Protein AF-A0A484ZBL0-F1 (afdb_monomer)

Organism: NCBI:txid82979

Mean predicted aligned error: 19.28 Å

Sequence (234 aa):
MNKENISSKTESSDKKLWTNWRGLRGWNYYFLIKFALLWGGYLNFHPLENLVFIAFLLFPLPEGLLRKTWDWIAFPVGIILFYYDTWLPGIDSIISMNSQATALSFSYMLELAQRFINWQWIGAGFALLVGYLFISQWVRITPFIVGAMIWLNLIILSGPAISLLPTASTGNSTSTTATSGTPATTTNSAALSTQEPPTDHNLSAYYDGFIQQQKELYTQFPAALPPMPNRSIY

Foldseek 3Di:
DDDPPPPPVVVVVVVQQVVLQDFLVCVLLVLVVVVVCVVVVFWQDDLVLVLVLRCLSRPRDHPDPVVVVSVVVSVVVSVVNVVVRGPDPDVVVVVVCCVVVPVPDVVVVVVVVVVVDDVVVVVVSVVSVVVCVVVVVPDPSRVVSSVVSVVVVCPPVVDDPDDPDPDPPVDDDDDDDDDDDDDDDDDDDDDDDPPDPPDPVVVVVVVVNVVVVVVVDDDDDDPDDDDDPDPDDD

pLDDT: mean 72.29, std 18.07, range [28.73, 95.12]

Solvent-accessible surface area (backbone atoms only — not comparable to full-atom values): 14905 Å² total; per-residue (Å²): 138,91,80,80,87,64,63,68,66,52,56,58,51,53,58,52,57,69,65,34,59,52,67,56,70,74,52,48,56,57,52,50,53,50,52,54,36,42,74,69,66,59,34,66,72,57,46,62,65,52,44,52,51,48,52,64,61,47,51,64,54,64,92,52,74,64,39,53,54,50,59,56,52,48,50,59,52,52,49,52,53,50,51,68,22,32,84,65,81,59,68,64,60,64,57,64,53,48,85,71,45,92,70,73,43,72,67,53,53,49,52,49,50,56,69,69,57,49,66,67,59,54,49,50,50,51,52,51,49,53,51,48,57,58,48,53,77,80,42,80,59,52,65,56,55,53,51,51,35,54,50,51,38,46,49,66,74,74,44,75,95,70,68,91,55,87,67,91,66,88,74,82,87,88,81,83,90,80,93,85,81,89,91,80,93,74,93,72,84,85,72,85,72,92,78,65,74,96,40,73,70,54,52,50,54,52,49,55,53,51,54,57,58,52,71,74,66,76,84,86,74,75,96,63,80,81,80,77,81,81,79,78,88,127

Secondary structure (DSSP, 8-state):
---SSSHHHHHHHHHHHHHT----TTHHHHHHHHHHHHHTT-B---HHHHHHHHHHHHS-PPTTHHHHHHHHHHHHHHHHHHHHHB-PPPHHHHHHGGGGGGG--HHHHHHHHHHH--HHHHHHHHHHHHHHHHHHTTS-SHHHHHHHHHHHHHHHHHSS---SS----------------------------TTS---HHHHHHHHHHHHHHHHT--PPPPSSPPPPP-----

Radius of gyration: 31.49 Å; Cα contacts (8 Å, |Δi|>4): 74; chains: 1; bounding box: 83×86×82 Å

InterPro domains:
  IPR017744 Cellulose biosynthesis protein BcsG [PF11658] (27-225)

Nearest PDB structures (foldseek):
  9fmv-assembly1_C  TM=9.035E-01  e=1.006E-13  Escherichia coli

Structure (mmCIF, N/CA/C/O backbone):
data_AF-A0A484ZBL0-F1
#
_entry.id   AF-A0A484ZBL0-F1
#
loop_
_atom_site.group_PDB
_atom_site.id
_atom_site.type_symbol
_atom_site.label_atom_id
_atom_site.label_alt_id
_atom_site.label_comp_id
_atom_site.label_asym_id
_atom_site.label_entity_id
_atom_site.label_seq_id
_atom_site.pdbx_PDB_ins_code
_atom_site.Cartn_x
_atom_site.Cartn_y
_atom_site.Cartn_z
_atom_site.occupancy
_atom_site.B_iso_or_equiv
_atom_site.auth_seq_id
_atom_site.auth_comp_id
_atom_site.auth_asym_id
_atom_site.auth_atom_id
_atom_site.pdbx_PDB_model_num
ATOM 1 N N . MET A 1 1 ? 35.092 -3.397 -50.208 1.00 42.72 1 MET A N 1
ATOM 2 C CA . MET A 1 1 ? 33.791 -4.052 -49.950 1.00 42.72 1 MET A CA 1
ATOM 3 C C . MET A 1 1 ? 33.601 -4.060 -48.441 1.00 42.72 1 MET A C 1
ATOM 5 O O . MET A 1 1 ? 34.132 -4.939 -47.785 1.00 42.72 1 MET A O 1
ATOM 9 N N . ASN A 1 2 ? 32.951 -3.038 -47.873 1.00 50.41 2 ASN A N 1
ATOM 10 C CA . ASN A 1 2 ? 32.958 -2.809 -46.422 1.00 50.41 2 ASN A CA 1
ATOM 11 C C . ASN A 1 2 ? 31.544 -3.007 -45.864 1.00 50.41 2 ASN A C 1
ATOM 13 O O . ASN A 1 2 ? 30.712 -2.111 -45.986 1.00 50.41 2 ASN A O 1
ATOM 17 N N . LYS A 1 3 ? 31.267 -4.179 -45.279 1.00 51.59 3 LYS A N 1
ATOM 18 C CA . LYS A 1 3 ? 29.958 -4.505 -44.675 1.00 51.59 3 LYS A CA 1
ATOM 19 C C . LYS A 1 3 ? 30.025 -5.117 -43.265 1.00 51.59 3 LYS A C 1
ATOM 21 O O . LYS A 1 3 ? 28.990 -5.474 -42.721 1.00 51.59 3 LYS A O 1
ATOM 26 N N . GLU A 1 4 ? 31.201 -5.199 -42.640 1.00 55.72 4 GLU A N 1
ATOM 27 C CA . GLU A 1 4 ? 31.384 -6.038 -41.437 1.00 55.72 4 GLU A CA 1
ATOM 28 C C . GLU A 1 4 ? 31.356 -5.298 -40.086 1.00 55.72 4 GLU A C 1
ATOM 30 O O . GLU A 1 4 ? 31.280 -5.937 -39.045 1.00 55.72 4 GLU A O 1
ATOM 35 N N . ASN A 1 5 ? 31.349 -3.958 -40.062 1.00 54.25 5 ASN A N 1
ATOM 36 C CA . ASN A 1 5 ? 31.448 -3.182 -38.808 1.00 54.25 5 ASN A CA 1
ATOM 37 C C . ASN A 1 5 ? 30.127 -2.533 -38.334 1.00 54.25 5 ASN A C 1
ATOM 39 O O . ASN A 1 5 ? 30.136 -1.631 -37.503 1.00 54.25 5 ASN A O 1
ATOM 43 N N . ILE A 1 6 ? 28.982 -2.964 -38.881 1.00 55.66 6 ILE A N 1
ATOM 44 C CA . ILE A 1 6 ? 27.655 -2.401 -38.548 1.00 55.66 6 ILE A CA 1
ATOM 45 C C . ILE A 1 6 ? 26.817 -3.365 -37.684 1.00 55.66 6 ILE A C 1
ATOM 47 O O . ILE A 1 6 ? 25.985 -2.919 -36.901 1.00 55.66 6 ILE A O 1
ATOM 51 N N . SER A 1 7 ? 27.055 -4.681 -37.765 1.00 53.16 7 SER A N 1
ATOM 52 C CA . SER A 1 7 ? 26.193 -5.692 -37.121 1.00 53.16 7 SER A CA 1
ATOM 53 C C . SER A 1 7 ? 26.417 -5.836 -35.606 1.00 53.16 7 SER A C 1
ATOM 55 O O . SER A 1 7 ? 25.468 -6.015 -34.846 1.00 53.16 7 SER A O 1
ATOM 57 N N . SER A 1 8 ? 27.662 -5.718 -35.133 1.00 52.16 8 SER A N 1
ATOM 58 C CA . SER A 1 8 ? 28.034 -5.978 -33.729 1.00 52.16 8 SER A CA 1
ATOM 59 C C . SER A 1 8 ? 27.580 -4.891 -32.741 1.00 52.16 8 SER A C 1
ATOM 61 O O . SER A 1 8 ? 27.365 -5.162 -31.554 1.00 52.16 8 SER A O 1
ATOM 63 N N . LYS A 1 9 ? 27.410 -3.650 -33.216 1.00 49.94 9 LYS A N 1
ATOM 64 C CA . LYS A 1 9 ? 27.024 -2.506 -32.375 1.00 49.94 9 LYS A CA 1
ATOM 65 C C . LYS A 1 9 ? 25.523 -2.473 -32.063 1.00 49.94 9 LYS A C 1
ATOM 67 O O . LYS A 1 9 ? 25.143 -2.034 -30.981 1.00 49.94 9 LYS A O 1
ATOM 72 N N . THR A 1 10 ? 24.682 -2.965 -32.971 1.00 51.44 10 THR A N 1
ATOM 73 C CA . THR A 1 10 ? 23.223 -3.012 -32.780 1.00 51.44 10 THR A CA 1
ATOM 74 C C . THR A 1 10 ? 22.839 -4.127 -31.806 1.00 51.44 10 THR A C 1
ATOM 76 O O . THR A 1 10 ? 22.202 -3.864 -30.788 1.00 51.44 10 THR A O 1
ATOM 79 N N . GLU A 1 11 ? 23.350 -5.347 -32.021 1.00 51.53 11 GLU A N 1
ATOM 80 C CA . GLU A 1 11 ? 23.049 -6.507 -31.167 1.00 51.53 11 GLU A CA 1
ATOM 81 C C . GLU A 1 11 ? 23.412 -6.315 -29.686 1.00 51.53 11 GLU A C 1
ATOM 83 O O . GLU A 1 11 ? 22.715 -6.813 -28.798 1.00 51.53 11 GLU A O 1
ATOM 88 N N . SER A 1 12 ? 24.519 -5.624 -29.405 1.00 52.75 12 SER A N 1
ATOM 89 C CA . SER A 1 12 ? 24.964 -5.350 -28.033 1.00 52.75 12 SER A CA 1
ATOM 90 C C . SER A 1 12 ? 24.103 -4.291 -27.337 1.00 52.75 12 SER A C 1
ATOM 92 O O . SER A 1 12 ? 23.905 -4.372 -26.122 1.00 52.75 12 SER A O 1
ATOM 94 N N . SER A 1 13 ? 23.539 -3.343 -28.091 1.00 53.62 13 SER A N 1
ATOM 95 C CA . SER A 1 13 ? 22.600 -2.349 -27.567 1.00 53.62 13 SER A CA 1
ATOM 96 C C . SER A 1 13 ? 21.236 -2.974 -27.262 1.00 53.62 13 SER A C 1
ATOM 98 O O . SER A 1 13 ? 20.721 -2.787 -26.159 1.00 53.62 13 SER A O 1
ATOM 100 N N . ASP A 1 14 ? 20.690 -3.788 -28.172 1.00 54.19 14 ASP A N 1
ATOM 101 C CA . ASP A 1 14 ? 19.396 -4.45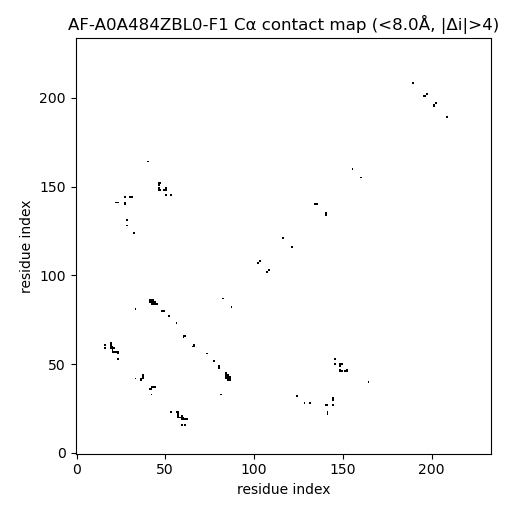4 -27.963 1.00 54.19 14 ASP A CA 1
ATOM 102 C C . ASP A 1 14 ? 19.434 -5.408 -26.766 1.00 54.19 14 ASP A C 1
ATOM 104 O O . ASP A 1 14 ? 18.603 -5.305 -25.860 1.00 54.19 14 ASP A O 1
ATOM 108 N N . LYS A 1 15 ? 20.452 -6.280 -26.677 1.00 56.25 15 LYS A N 1
ATOM 109 C CA . LYS A 1 15 ? 20.621 -7.200 -25.532 1.00 56.25 15 LYS A CA 1
ATOM 110 C C . LYS A 1 15 ? 20.688 -6.462 -24.183 1.00 56.25 15 LYS A C 1
ATOM 112 O O . LYS A 1 15 ? 20.229 -6.994 -23.169 1.00 56.25 15 LYS A O 1
ATOM 117 N N . LYS A 1 16 ? 21.168 -5.212 -24.161 1.00 57.19 16 LYS A N 1
ATOM 118 C CA . LYS A 1 16 ? 21.192 -4.365 -22.958 1.00 57.19 16 LYS A CA 1
ATOM 119 C C . LYS A 1 16 ? 19.800 -3.866 -22.545 1.00 57.19 16 LYS A C 1
ATOM 121 O O . LYS A 1 16 ? 19.535 -3.768 -21.350 1.00 57.19 16 LYS A O 1
ATOM 126 N N . LEU A 1 17 ? 18.905 -3.588 -23.497 1.00 57.09 17 LEU A N 1
ATOM 127 C CA . LEU A 1 17 ? 17.532 -3.143 -23.218 1.00 57.09 17 LEU A CA 1
ATOM 128 C C . LEU A 1 17 ? 16.686 -4.270 -22.610 1.00 57.09 17 LEU A C 1
ATOM 130 O O . LEU A 1 17 ? 16.049 -4.066 -21.577 1.00 57.09 17 LEU A O 1
ATOM 134 N N . TRP A 1 18 ? 16.752 -5.479 -23.177 1.00 58.69 18 TRP A N 1
ATOM 135 C CA . TRP A 1 18 ? 16.043 -6.651 -22.642 1.00 58.69 18 TRP A CA 1
ATOM 136 C C . TRP A 1 18 ? 16.539 -7.058 -21.242 1.00 58.69 18 TRP A C 1
ATOM 138 O O . TRP A 1 18 ? 15.751 -7.510 -20.415 1.00 58.69 18 TRP A O 1
ATOM 148 N N . THR A 1 19 ? 17.819 -6.821 -20.931 1.00 60.31 19 THR A N 1
ATOM 149 C CA . THR A 1 19 ? 18.405 -7.106 -19.605 1.00 60.31 19 THR A CA 1
ATOM 150 C C . THR A 1 19 ? 17.897 -6.162 -18.499 1.00 60.31 19 THR A C 1
ATOM 152 O O . THR A 1 19 ? 17.858 -6.554 -17.332 1.00 60.31 19 THR A O 1
ATOM 155 N N . ASN A 1 20 ? 17.451 -4.943 -18.834 1.00 64.94 20 ASN A N 1
ATOM 156 C CA . ASN A 1 20 ? 16.968 -3.964 -17.844 1.00 64.94 20 ASN A CA 1
ATOM 157 C C . ASN A 1 20 ? 15.565 -4.277 -17.283 1.00 64.94 20 ASN A C 1
ATOM 159 O O . ASN A 1 20 ? 15.133 -3.621 -16.333 1.00 64.94 20 ASN A O 1
ATOM 163 N N . TRP A 1 21 ? 14.865 -5.292 -17.805 1.00 62.75 21 TRP A N 1
ATOM 164 C CA . TRP A 1 21 ? 13.597 -5.795 -17.256 1.00 62.75 21 TRP A CA 1
ATOM 165 C C . TRP A 1 21 ? 13.819 -6.601 -15.964 1.00 62.75 21 TRP A C 1
ATOM 167 O O . TRP A 1 21 ? 13.565 -7.808 -15.873 1.00 62.75 21 TRP A O 1
ATOM 177 N N . ARG A 1 22 ? 14.303 -5.922 -14.920 1.00 65.25 22 ARG A N 1
ATOM 178 C CA . ARG A 1 22 ? 14.330 -6.465 -13.560 1.00 65.25 22 ARG A CA 1
ATOM 179 C C . ARG A 1 22 ? 12.902 -6.494 -13.010 1.00 65.25 22 ARG A C 1
ATOM 181 O O . ARG A 1 22 ? 12.200 -5.492 -13.040 1.00 65.25 22 ARG A O 1
ATOM 188 N N . GLY A 1 23 ? 12.490 -7.643 -12.470 1.00 66.56 23 GLY A N 1
ATOM 189 C CA . GLY A 1 23 ? 11.227 -7.752 -11.730 1.00 66.56 23 GLY A CA 1
ATOM 190 C C . GLY A 1 23 ? 11.229 -6.894 -10.459 1.00 66.56 23 GLY A C 1
ATOM 191 O O . GLY A 1 23 ? 12.247 -6.312 -10.094 1.00 66.56 23 GLY A O 1
ATOM 192 N N . LEU A 1 24 ? 10.112 -6.885 -9.730 1.00 73.38 24 LEU A N 1
ATOM 193 C CA . LEU A 1 24 ? 9.842 -5.980 -8.597 1.00 73.38 24 LEU A CA 1
ATOM 194 C C . LEU A 1 24 ? 10.851 -6.017 -7.419 1.00 73.38 24 LEU A C 1
ATOM 196 O O . LEU A 1 24 ? 10.785 -5.165 -6.537 1.00 73.38 24 LEU A O 1
ATOM 200 N N . ARG A 1 25 ? 11.810 -6.955 -7.378 1.00 79.75 25 ARG A N 1
ATOM 201 C CA . ARG A 1 25 ? 12.815 -7.095 -6.297 1.00 79.75 25 ARG A CA 1
ATOM 202 C C . ARG A 1 25 ? 12.127 -7.105 -4.917 1.00 79.75 25 ARG A C 1
ATOM 204 O O . ARG A 1 25 ? 11.256 -7.941 -4.692 1.00 79.75 25 ARG A O 1
ATOM 211 N N . GLY A 1 26 ? 12.494 -6.194 -4.012 1.00 80.75 26 GLY A N 1
ATOM 212 C CA . GLY A 1 26 ? 11.903 -6.077 -2.673 1.00 80.75 26 GLY A CA 1
ATOM 213 C C . GLY A 1 26 ? 10.431 -5.650 -2.667 1.00 80.75 26 GLY A C 1
ATOM 214 O O . GLY A 1 26 ? 9.711 -5.984 -1.731 1.00 80.75 26 GLY A O 1
ATOM 215 N N . TRP A 1 27 ? 9.940 -5.007 -3.733 1.00 86.94 27 TRP A N 1
ATOM 216 C CA . TRP A 1 27 ? 8.534 -4.604 -3.840 1.00 86.94 27 TRP A CA 1
ATOM 217 C C . TRP A 1 27 ? 7.572 -5.791 -3.906 1.00 86.94 27 TRP A C 1
ATOM 219 O O . TRP A 1 27 ? 6.411 -5.643 -3.538 1.00 86.94 27 TRP A O 1
ATOM 229 N N . ASN A 1 28 ? 8.043 -6.988 -4.283 1.00 90.88 28 ASN A N 1
ATOM 230 C CA . ASN A 1 28 ? 7.214 -8.193 -4.205 1.00 90.88 28 ASN A CA 1
ATOM 231 C C . ASN A 1 28 ? 6.695 -8.427 -2.773 1.00 90.88 28 ASN A C 1
ATOM 233 O O . ASN A 1 28 ? 5.528 -8.755 -2.585 1.00 90.88 28 ASN A O 1
ATOM 237 N N . TYR A 1 29 ? 7.550 -8.218 -1.767 1.00 90.75 29 TYR A N 1
ATOM 238 C CA . TYR A 1 29 ? 7.205 -8.409 -0.359 1.00 90.75 29 TYR A CA 1
ATOM 239 C C . TYR A 1 29 ? 6.196 -7.357 0.139 1.00 90.75 29 TYR A C 1
ATOM 241 O O . TYR A 1 29 ? 5.250 -7.698 0.842 1.00 90.75 29 TYR A O 1
ATOM 249 N N . TYR A 1 30 ? 6.327 -6.103 -0.310 1.00 90.88 30 TYR A N 1
ATOM 250 C CA . TYR A 1 30 ? 5.356 -5.029 -0.048 1.00 90.88 30 TYR A CA 1
ATOM 251 C C . TYR A 1 30 ? 3.944 -5.386 -0.544 1.00 90.88 30 TYR A C 1
ATOM 253 O O . TYR A 1 30 ? 2.978 -5.254 0.207 1.00 90.88 30 TYR A O 1
ATOM 261 N N . PHE A 1 31 ? 3.810 -5.902 -1.773 1.00 91.19 31 PHE A N 1
ATOM 262 C CA . PHE A 1 31 ? 2.499 -6.323 -2.283 1.00 91.19 31 PHE A CA 1
ATOM 263 C C . PHE A 1 31 ? 1.977 -7.594 -1.607 1.00 91.19 31 PHE A C 1
ATOM 265 O O . PHE A 1 31 ? 0.775 -7.697 -1.398 1.00 91.19 31 PHE A O 1
ATOM 272 N N . LEU A 1 32 ? 2.846 -8.527 -1.200 1.00 92.31 32 LEU A N 1
ATOM 273 C CA . LEU A 1 32 ? 2.429 -9.672 -0.383 1.00 92.31 32 LEU A CA 1
ATOM 274 C C . LEU A 1 32 ? 1.855 -9.236 0.975 1.00 92.31 32 LEU A C 1
ATOM 276 O O . LEU A 1 32 ? 0.823 -9.765 1.381 1.00 92.31 32 LEU A O 1
ATOM 280 N N . ILE A 1 33 ? 2.472 -8.254 1.647 1.00 91.81 33 ILE A N 1
ATOM 281 C CA . ILE A 1 33 ? 1.906 -7.648 2.863 1.00 91.81 33 ILE A CA 1
ATOM 282 C C . ILE A 1 33 ? 0.538 -7.036 2.547 1.00 91.81 33 ILE A C 1
ATOM 284 O O . ILE A 1 33 ? -0.426 -7.348 3.242 1.00 91.81 33 ILE A O 1
ATOM 288 N N . LYS A 1 34 ? 0.417 -6.222 1.485 1.00 89.75 34 LYS A N 1
ATOM 289 C CA . LYS A 1 34 ? -0.885 -5.657 1.090 1.00 89.75 34 LYS A CA 1
ATOM 290 C C . LYS A 1 34 ? -1.939 -6.736 0.848 1.00 89.75 34 LYS A C 1
ATOM 292 O O . LYS A 1 34 ? -3.044 -6.605 1.353 1.00 89.75 34 LYS A O 1
ATOM 297 N N . PHE A 1 35 ? -1.617 -7.820 0.147 1.00 90.81 35 PHE A N 1
ATOM 298 C CA . PHE A 1 35 ? -2.574 -8.907 -0.069 1.00 90.81 35 PHE A CA 1
ATOM 299 C C . PHE A 1 35 ? -2.958 -9.634 1.224 1.00 90.81 35 PHE A C 1
ATOM 301 O O . PHE A 1 35 ? -4.130 -9.954 1.398 1.00 90.81 35 PHE A O 1
ATOM 308 N N . ALA A 1 36 ? -2.021 -9.848 2.151 1.00 88.62 36 ALA A N 1
ATOM 309 C CA . ALA A 1 36 ? -2.328 -10.438 3.454 1.00 88.62 36 ALA A CA 1
ATOM 310 C C . ALA A 1 36 ? -3.244 -9.533 4.301 1.00 88.62 36 ALA A C 1
ATOM 312 O O . ALA A 1 36 ? -4.190 -10.018 4.919 1.00 88.62 36 ALA A O 1
ATOM 313 N N . LEU A 1 37 ? -3.010 -8.216 4.293 1.00 87.31 37 LEU A N 1
ATOM 314 C CA . LEU A 1 37 ? -3.858 -7.243 4.993 1.00 87.31 37 LEU A CA 1
ATOM 315 C C . LEU A 1 37 ? -5.229 -7.069 4.320 1.00 87.31 37 LEU A C 1
ATOM 317 O O . LEU A 1 37 ? -6.229 -6.961 5.025 1.00 87.31 37 LEU A O 1
ATOM 321 N N . LEU A 1 38 ? -5.293 -7.090 2.985 1.00 86.12 38 LEU A N 1
ATOM 322 C CA . LEU A 1 38 ? -6.543 -7.101 2.216 1.00 86.12 38 LEU A CA 1
ATOM 323 C C . LEU A 1 38 ? -7.378 -8.342 2.546 1.00 86.12 38 LEU A C 1
ATOM 325 O O . LEU A 1 38 ? -8.561 -8.220 2.843 1.00 86.12 38 LEU A O 1
ATOM 329 N N . TRP A 1 39 ? -6.755 -9.524 2.563 1.00 85.56 39 TRP A N 1
ATOM 330 C CA . TRP A 1 39 ? -7.415 -10.770 2.957 1.00 85.56 39 TRP A CA 1
ATOM 331 C C . TRP A 1 39 ? -7.911 -10.729 4.411 1.00 85.56 39 TRP A C 1
ATOM 333 O O . TRP A 1 39 ? -8.962 -11.277 4.727 1.00 85.56 39 TRP A O 1
ATOM 343 N N . GLY A 1 40 ? -7.179 -10.045 5.295 1.00 82.06 40 GLY A N 1
ATOM 344 C CA . GLY A 1 40 ? -7.605 -9.774 6.670 1.00 82.06 40 GLY A CA 1
ATOM 345 C C . GLY A 1 40 ? -8.660 -8.668 6.824 1.00 82.06 40 GLY A C 1
ATOM 346 O O . GLY A 1 40 ? -9.082 -8.417 7.948 1.00 82.06 40 GLY A O 1
ATOM 347 N N . GLY A 1 41 ? -9.077 -7.992 5.746 1.00 79.69 41 GLY A N 1
ATOM 348 C CA . GLY A 1 41 ? -10.058 -6.900 5.789 1.00 79.69 41 GLY A CA 1
ATOM 349 C C . GLY A 1 41 ? -9.528 -5.552 6.305 1.00 79.69 41 GLY A C 1
ATOM 350 O O . GLY A 1 41 ? -10.321 -4.663 6.595 1.00 79.69 41 GLY A O 1
ATOM 351 N N . TYR A 1 42 ? -8.206 -5.373 6.416 1.00 79.12 42 TYR A N 1
ATOM 352 C CA . TYR A 1 42 ? -7.576 -4.165 6.980 1.00 79.12 42 TYR A CA 1
ATOM 353 C C . TYR A 1 42 ? -7.314 -3.040 5.963 1.00 79.12 42 TYR A C 1
ATOM 355 O O . TYR A 1 42 ? -6.929 -1.938 6.357 1.00 79.12 42 TYR A O 1
ATOM 363 N N . LEU A 1 43 ? -7.487 -3.305 4.664 1.00 82.31 43 LEU A N 1
ATOM 364 C CA . LEU A 1 43 ? -7.260 -2.336 3.587 1.00 82.31 43 LEU A CA 1
ATOM 365 C C . LEU A 1 43 ? -8.540 -2.104 2.786 1.00 82.31 43 LEU A C 1
ATOM 367 O O . LEU A 1 43 ? -9.169 -3.058 2.325 1.00 82.31 43 LEU A O 1
ATOM 371 N N . ASN A 1 44 ? -8.856 -0.837 2.527 1.00 81.50 44 ASN A N 1
ATOM 372 C CA . ASN A 1 44 ? -9.755 -0.459 1.446 1.00 81.50 44 ASN A CA 1
ATOM 373 C C . ASN A 1 44 ? -8.909 -0.382 0.169 1.00 81.50 44 ASN A C 1
ATOM 375 O O . ASN A 1 44 ? -8.385 0.662 -0.206 1.00 81.50 44 ASN A O 1
ATOM 379 N N . PHE A 1 45 ? -8.645 -1.552 -0.406 1.00 82.81 45 PHE A N 1
ATOM 380 C CA . PHE A 1 45 ? -7.608 -1.709 -1.415 1.00 82.81 45 PHE A CA 1
ATOM 381 C C . PHE A 1 45 ? -8.053 -1.207 -2.792 1.00 82.81 45 PHE A C 1
ATOM 383 O O . PHE A 1 45 ? -9.068 -1.665 -3.314 1.00 82.81 45 PHE A O 1
ATOM 390 N N . HIS A 1 46 ? -7.244 -0.332 -3.392 1.00 84.75 46 HIS A N 1
ATOM 391 C CA . HIS A 1 46 ? -7.482 0.294 -4.692 1.00 84.75 46 HIS A CA 1
ATOM 392 C C . HIS A 1 46 ? -6.625 -0.379 -5.793 1.00 84.75 46 HIS A C 1
ATOM 394 O O . HIS A 1 46 ? -5.427 -0.084 -5.918 1.00 84.75 46 HIS A O 1
ATOM 400 N N . PRO A 1 47 ? -7.161 -1.333 -6.592 1.00 85.50 47 PRO A N 1
ATOM 401 C CA . PRO A 1 47 ? -6.321 -2.171 -7.450 1.00 85.50 47 PRO A CA 1
ATOM 402 C C . PRO A 1 47 ? -5.765 -1.456 -8.682 1.00 85.50 47 PRO A C 1
ATOM 404 O O . PRO A 1 47 ? -4.748 -1.900 -9.216 1.00 85.50 47 PRO A O 1
ATOM 407 N N . LEU A 1 48 ? -6.414 -0.392 -9.162 1.00 88.12 48 LEU A N 1
ATOM 408 C CA . LEU A 1 48 ? -6.008 0.320 -10.376 1.00 88.12 48 LEU A CA 1
ATOM 409 C C . LEU A 1 48 ? -4.756 1.154 -10.097 1.00 88.12 48 LEU A C 1
ATOM 411 O O . LEU A 1 48 ? -3.757 1.051 -10.804 1.00 88.12 48 LEU A O 1
ATOM 415 N N . GLU A 1 49 ? -4.778 1.903 -9.005 1.00 88.44 49 GLU A N 1
ATOM 416 C CA . GLU A 1 49 ? -3.710 2.746 -8.479 1.00 88.44 49 GLU A CA 1
ATOM 417 C C . GLU A 1 49 ? -2.475 1.898 -8.142 1.00 88.44 49 GLU A C 1
ATOM 419 O O . GLU A 1 49 ? -1.347 2.227 -8.522 1.00 88.44 49 GLU A O 1
ATOM 424 N N . ASN A 1 50 ? -2.691 0.739 -7.512 1.00 90.44 50 ASN A N 1
ATOM 425 C CA . ASN A 1 50 ? -1.635 -0.239 -7.260 1.00 90.44 50 ASN A CA 1
ATOM 426 C C . ASN A 1 50 ? -1.095 -0.877 -8.553 1.00 90.44 50 ASN A C 1
ATOM 428 O O . ASN A 1 50 ? 0.114 -1.100 -8.652 1.00 90.44 50 ASN A O 1
ATOM 432 N N . LEU A 1 51 ? -1.930 -1.118 -9.569 1.00 89.56 51 LEU A N 1
ATOM 433 C CA . LEU A 1 51 ? -1.485 -1.619 -10.875 1.00 89.56 51 LEU A CA 1
ATOM 434 C C . LEU A 1 51 ? -0.683 -0.564 -11.660 1.00 89.56 51 LEU A C 1
ATOM 436 O O . LEU A 1 51 ? 0.339 -0.904 -12.259 1.00 89.56 51 LEU A O 1
ATOM 440 N N . VAL A 1 52 ? -1.066 0.715 -11.595 1.00 88.69 52 VAL A N 1
ATOM 441 C CA . VAL A 1 52 ? -0.282 1.840 -12.138 1.00 88.69 52 VAL A CA 1
ATOM 442 C C . VAL A 1 52 ? 1.074 1.938 -11.432 1.00 88.69 52 VAL A C 1
ATOM 444 O O . VAL A 1 52 ? 2.104 2.067 -12.098 1.00 88.69 52 VAL A O 1
ATOM 447 N N . PHE A 1 53 ? 1.115 1.791 -10.104 1.00 89.75 53 PHE A N 1
ATOM 448 C CA . PHE A 1 53 ? 2.373 1.762 -9.353 1.00 89.75 53 PHE A CA 1
ATOM 449 C C . PHE A 1 53 ? 3.253 0.550 -9.720 1.00 89.75 53 PHE A C 1
ATOM 451 O O . PHE A 1 53 ? 4.470 0.680 -9.857 1.00 89.75 53 PHE A O 1
ATOM 458 N N . ILE A 1 54 ? 2.659 -0.618 -9.978 1.00 88.25 54 ILE A N 1
ATOM 459 C CA . ILE A 1 54 ? 3.371 -1.803 -10.487 1.00 88.25 54 ILE A CA 1
ATOM 460 C C . ILE A 1 54 ? 3.940 -1.570 -11.890 1.00 88.25 54 ILE A C 1
ATOM 462 O O . ILE A 1 54 ? 5.085 -1.946 -12.147 1.00 88.25 54 ILE A O 1
ATOM 466 N N . ALA A 1 55 ? 3.186 -0.926 -12.785 1.00 86.50 55 ALA A N 1
ATOM 467 C CA . ALA A 1 55 ? 3.663 -0.566 -14.120 1.00 86.50 55 ALA A CA 1
ATOM 468 C C . ALA A 1 55 ? 4.836 0.433 -14.051 1.00 86.50 55 ALA A C 1
ATOM 470 O O . ALA A 1 55 ? 5.846 0.248 -14.731 1.00 86.50 55 ALA A O 1
ATOM 471 N N . PHE A 1 56 ? 4.745 1.429 -13.163 1.00 85.88 56 PHE A N 1
ATOM 472 C CA . PHE A 1 56 ? 5.823 2.373 -12.847 1.00 85.88 56 PHE A CA 1
ATOM 473 C C . PHE A 1 56 ? 7.086 1.659 -12.321 1.00 85.88 56 PHE A C 1
ATOM 475 O O . PHE A 1 56 ? 8.197 1.963 -12.752 1.00 85.88 56 PHE A O 1
ATOM 482 N N . LEU A 1 57 ? 6.929 0.660 -11.445 1.00 84.88 57 LEU A N 1
ATOM 483 C CA . LEU A 1 57 ? 8.026 -0.143 -10.883 1.00 84.88 57 LEU A CA 1
ATOM 484 C C . LEU A 1 57 ? 8.714 -1.069 -11.902 1.00 84.88 57 LEU A C 1
ATOM 486 O O . LEU A 1 57 ? 9.939 -1.249 -11.846 1.00 84.88 57 LEU A O 1
ATOM 490 N N . LEU A 1 58 ? 7.928 -1.664 -12.807 1.00 83.50 58 LEU A N 1
ATOM 491 C CA . LEU A 1 58 ? 8.391 -2.545 -13.889 1.00 83.50 58 LEU A CA 1
ATOM 492 C C . LEU A 1 58 ? 9.054 -1.795 -15.046 1.00 83.50 58 LEU A C 1
ATOM 494 O O . LEU A 1 58 ? 9.696 -2.437 -15.878 1.00 83.50 58 LEU A O 1
ATOM 498 N N . PHE A 1 59 ? 8.909 -0.469 -15.113 1.00 81.56 59 PHE A N 1
ATOM 499 C CA . PHE A 1 59 ? 9.405 0.325 -16.229 1.00 81.56 59 PHE A CA 1
ATOM 500 C C . PHE A 1 59 ? 10.927 0.108 -16.435 1.00 81.56 59 PHE A C 1
ATOM 502 O O . PHE A 1 59 ? 11.711 0.277 -15.487 1.00 81.56 59 PHE A O 1
ATOM 509 N N . PRO A 1 60 ? 11.373 -0.310 -17.641 1.00 73.38 60 PRO A N 1
ATOM 510 C CA . PRO A 1 60 ? 12.739 -0.779 -17.886 1.00 73.38 60 PRO A CA 1
ATOM 511 C C . PRO A 1 60 ? 13.733 0.387 -17.993 1.00 73.38 60 PRO A C 1
ATOM 513 O O . PRO A 1 60 ? 14.169 0.789 -19.072 1.00 73.38 60 PRO A O 1
ATOM 516 N N . LEU A 1 61 ? 14.105 0.936 -16.841 1.00 69.12 61 LEU A N 1
ATOM 517 C CA . LEU A 1 61 ? 15.066 2.031 -16.719 1.00 69.12 61 LEU A CA 1
ATOM 518 C C . LEU A 1 61 ? 16.515 1.520 -16.762 1.00 69.12 61 LEU A C 1
ATOM 520 O O . LEU A 1 61 ? 16.822 0.528 -16.094 1.00 69.12 61 LEU A O 1
ATOM 524 N N . PRO A 1 62 ? 17.425 2.202 -17.482 1.00 64.56 62 PRO A N 1
ATOM 525 C CA . PRO A 1 62 ? 18.826 1.808 -17.552 1.00 6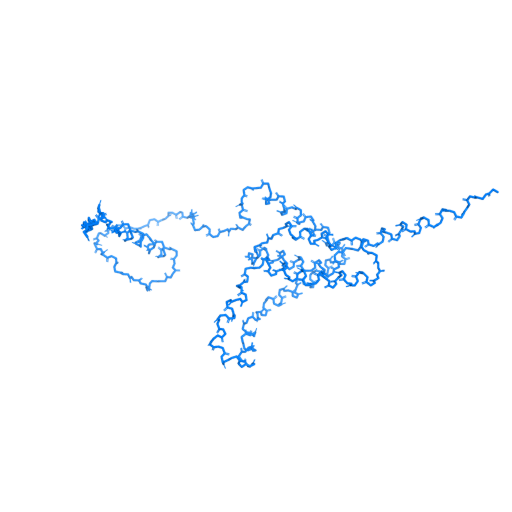4.56 62 PRO A CA 1
ATOM 526 C C . PRO A 1 62 ? 19.536 1.916 -16.195 1.00 64.56 62 PRO A C 1
ATOM 528 O O . PRO A 1 62 ? 19.376 2.889 -15.455 1.00 64.56 62 PRO A O 1
ATOM 531 N N . GLU A 1 63 ? 20.363 0.911 -15.902 1.00 65.31 63 GLU A N 1
ATOM 532 C CA . GLU A 1 63 ? 21.235 0.831 -14.722 1.00 65.31 63 GLU A CA 1
ATOM 533 C C . GLU A 1 63 ? 22.106 2.098 -14.585 1.00 65.31 63 GLU A C 1
ATOM 535 O O . GLU A 1 63 ? 22.893 2.424 -15.477 1.00 65.31 63 GLU A O 1
ATOM 540 N N . GLY A 1 64 ? 21.976 2.822 -13.467 1.00 70.56 64 GLY A N 1
ATOM 541 C CA . GLY A 1 64 ? 22.718 4.061 -13.220 1.00 70.56 64 GLY A CA 1
ATOM 542 C C . GLY A 1 64 ? 22.102 4.946 -12.134 1.00 70.56 64 GLY A C 1
ATOM 543 O O . GLY A 1 64 ? 21.238 4.513 -11.368 1.00 70.56 64 GLY A O 1
ATOM 544 N N . LEU A 1 65 ? 22.531 6.214 -12.084 1.00 67.44 65 LEU A N 1
ATOM 545 C CA . LEU A 1 65 ? 22.008 7.221 -11.146 1.00 67.44 65 LEU A CA 1
ATOM 546 C C . LEU A 1 65 ? 20.491 7.413 -11.284 1.00 67.44 65 LEU A C 1
ATOM 548 O O . LEU A 1 65 ? 19.808 7.534 -10.272 1.00 67.44 65 LEU A O 1
ATOM 552 N N . LEU A 1 66 ? 19.963 7.348 -12.513 1.00 74.44 66 LEU A N 1
ATOM 553 C CA . LEU A 1 66 ? 18.525 7.420 -12.776 1.00 74.44 66 LEU A CA 1
ATOM 554 C C . LEU A 1 66 ? 17.777 6.278 -12.078 1.00 74.44 66 LEU A C 1
ATOM 556 O O . LEU A 1 66 ? 16.783 6.530 -11.411 1.00 74.44 66 LEU A O 1
ATOM 560 N N . ARG A 1 67 ? 18.260 5.027 -12.139 1.00 76.88 67 ARG A N 1
ATOM 561 C CA . ARG A 1 67 ? 17.584 3.927 -11.431 1.00 76.88 67 ARG A CA 1
ATOM 562 C C . ARG A 1 67 ? 17.577 4.143 -9.916 1.00 76.88 67 ARG A C 1
ATOM 564 O O . ARG A 1 67 ? 16.574 3.842 -9.281 1.00 76.88 67 ARG A O 1
ATOM 571 N N . LYS A 1 68 ? 18.644 4.713 -9.341 1.00 78.25 68 LYS A N 1
ATOM 572 C CA . LYS A 1 68 ? 18.677 5.071 -7.912 1.00 78.25 68 LYS A CA 1
ATOM 573 C C . LYS A 1 68 ? 17.662 6.156 -7.550 1.00 78.25 68 LYS A C 1
ATOM 575 O O . LYS A 1 68 ? 16.994 6.003 -6.535 1.00 78.25 68 LYS A O 1
ATOM 580 N N . THR A 1 69 ? 17.525 7.223 -8.342 1.00 80.56 69 THR A N 1
ATOM 581 C CA . THR A 1 69 ? 16.522 8.267 -8.059 1.00 80.56 69 THR A CA 1
ATOM 582 C C . THR A 1 69 ? 15.099 7.752 -8.256 1.00 80.56 69 THR A C 1
ATOM 584 O O . THR A 1 69 ? 14.231 8.069 -7.452 1.00 80.56 69 THR A O 1
ATOM 587 N N . TRP A 1 70 ? 14.865 6.890 -9.247 1.00 82.62 70 TRP A N 1
ATOM 588 C CA . TRP A 1 70 ? 13.577 6.224 -9.456 1.00 82.62 70 TRP A CA 1
ATOM 589 C C . TRP A 1 70 ? 13.210 5.255 -8.325 1.00 82.62 70 TRP A C 1
ATOM 591 O O . TRP A 1 70 ? 12.108 5.352 -7.792 1.00 82.62 70 TRP A O 1
ATOM 601 N N . ASP A 1 71 ? 14.125 4.376 -7.899 1.00 81.75 71 ASP A N 1
ATOM 602 C CA . ASP A 1 71 ? 13.907 3.498 -6.739 1.00 81.75 71 ASP A CA 1
ATOM 603 C C . ASP A 1 71 ? 13.705 4.339 -5.446 1.00 81.75 71 ASP A C 1
ATOM 605 O O . ASP A 1 71 ? 12.912 3.958 -4.584 1.00 81.75 71 ASP A O 1
ATOM 609 N N . TRP A 1 72 ? 14.359 5.509 -5.322 1.00 86.69 72 TRP A N 1
ATOM 610 C CA . TRP A 1 72 ? 14.183 6.444 -4.196 1.00 86.69 72 TRP A CA 1
ATOM 611 C C . TRP A 1 72 ? 12.850 7.202 -4.221 1.00 86.69 72 TRP A C 1
ATOM 613 O O . TRP A 1 72 ? 12.300 7.440 -3.156 1.00 86.69 72 TRP A O 1
ATOM 623 N N . ILE A 1 73 ? 12.305 7.540 -5.397 1.00 86.44 73 ILE A N 1
ATOM 624 C CA . ILE A 1 73 ? 10.962 8.136 -5.562 1.00 86.44 73 ILE A CA 1
ATOM 625 C C . ILE A 1 73 ? 9.865 7.081 -5.372 1.00 86.44 73 ILE A C 1
ATOM 627 O O . ILE A 1 73 ? 8.816 7.375 -4.798 1.00 86.44 73 ILE A O 1
ATOM 631 N N . ALA A 1 74 ? 10.107 5.837 -5.791 1.00 86.62 74 ALA A N 1
ATOM 632 C CA . ALA A 1 74 ? 9.174 4.739 -5.564 1.00 86.62 74 ALA A CA 1
ATOM 633 C C . ALA A 1 74 ? 8.916 4.508 -4.065 1.00 86.62 74 ALA A C 1
ATOM 635 O O . ALA A 1 74 ? 7.796 4.174 -3.694 1.00 86.62 74 ALA A O 1
ATOM 636 N N . PHE A 1 75 ? 9.914 4.730 -3.199 1.00 88.38 75 PHE A N 1
ATOM 637 C CA . PHE A 1 75 ? 9.793 4.554 -1.748 1.00 88.38 75 PHE A CA 1
ATOM 638 C C . PHE A 1 75 ? 8.699 5.428 -1.084 1.00 88.38 75 PHE A C 1
ATOM 640 O O . PHE A 1 75 ? 7.754 4.848 -0.545 1.00 88.38 75 PHE A O 1
ATOM 647 N N . PRO A 1 76 ? 8.734 6.779 -1.139 1.00 90.75 76 PRO A N 1
ATOM 648 C CA . PRO A 1 76 ? 7.675 7.621 -0.590 1.00 90.75 76 PRO A CA 1
ATOM 649 C C . PRO A 1 76 ? 6.340 7.428 -1.317 1.00 90.75 76 PRO A C 1
ATOM 651 O O . PRO A 1 76 ? 5.312 7.406 -0.649 1.00 90.75 76 PRO A O 1
ATOM 654 N N . VAL A 1 77 ? 6.328 7.212 -2.640 1.00 88.50 77 VAL A N 1
ATOM 655 C CA . VAL A 1 77 ? 5.085 6.916 -3.384 1.00 88.50 77 VAL A CA 1
ATOM 656 C C . VAL A 1 77 ? 4.429 5.635 -2.861 1.00 88.50 77 VAL A C 1
ATOM 658 O O . VAL A 1 77 ? 3.229 5.624 -2.600 1.00 88.50 77 VAL A O 1
ATOM 661 N N . GLY A 1 78 ? 5.210 4.580 -2.619 1.00 87.44 78 GLY A N 1
ATOM 662 C CA . GLY A 1 78 ? 4.725 3.334 -2.032 1.00 87.44 78 GLY A CA 1
ATOM 663 C C . GLY A 1 78 ? 4.215 3.499 -0.596 1.00 87.44 78 GLY A C 1
ATOM 664 O O . GLY A 1 78 ? 3.232 2.857 -0.229 1.00 87.44 78 GLY A O 1
ATOM 665 N N . ILE A 1 79 ? 4.822 4.372 0.212 1.00 88.06 79 ILE A N 1
ATOM 666 C CA . ILE A 1 79 ? 4.319 4.692 1.560 1.00 88.06 79 ILE A CA 1
ATOM 667 C C . ILE A 1 79 ? 2.996 5.460 1.477 1.00 88.06 79 ILE A C 1
ATOM 669 O O . ILE A 1 79 ? 2.036 5.067 2.134 1.00 88.06 79 ILE A O 1
ATOM 673 N N . ILE A 1 80 ? 2.916 6.499 0.640 1.00 87.06 80 ILE A N 1
ATOM 674 C CA . ILE A 1 80 ? 1.698 7.298 0.433 1.00 87.06 80 ILE A CA 1
ATOM 675 C C . ILE A 1 80 ? 0.554 6.404 -0.057 1.00 87.06 80 ILE A C 1
ATOM 677 O O . ILE A 1 80 ? -0.540 6.455 0.495 1.00 87.06 80 ILE A O 1
ATOM 681 N N . LEU A 1 81 ? 0.816 5.527 -1.030 1.00 86.44 81 LEU A N 1
ATOM 682 C CA . LEU A 1 81 ? -0.183 4.598 -1.556 1.00 86.44 81 LEU A CA 1
ATOM 683 C C . LEU A 1 81 ? -0.588 3.523 -0.533 1.00 86.44 81 LEU A C 1
ATOM 685 O O . LEU A 1 81 ? -1.732 3.089 -0.519 1.00 86.44 81 LEU A O 1
ATOM 689 N N . PHE A 1 82 ? 0.327 3.079 0.336 1.00 86.81 82 PHE A N 1
ATOM 690 C CA . PHE A 1 82 ? -0.019 2.167 1.433 1.00 86.81 82 PHE A CA 1
ATOM 691 C C . PHE A 1 82 ? -0.892 2.860 2.485 1.00 86.81 82 PHE A C 1
ATOM 693 O O . PHE A 1 82 ? -1.875 2.277 2.931 1.00 86.81 82 PHE A O 1
ATOM 700 N N . TYR A 1 83 ? -0.566 4.103 2.848 1.00 84.69 83 TYR A N 1
ATOM 701 C CA . TYR A 1 83 ? -1.386 4.917 3.745 1.00 84.69 83 TYR A CA 1
ATOM 702 C C . TYR A 1 83 ? -2.782 5.156 3.156 1.00 84.69 83 TYR A C 1
ATOM 704 O O . TYR A 1 83 ? -3.762 4.974 3.863 1.00 84.69 83 TYR A O 1
ATOM 712 N N . TYR A 1 84 ? -2.872 5.469 1.859 1.00 83.25 84 TYR A N 1
ATOM 713 C CA . TYR A 1 84 ? -4.136 5.675 1.146 1.00 83.25 84 TYR A CA 1
ATOM 714 C C . TYR A 1 84 ? -5.028 4.421 1.099 1.00 83.25 84 TYR A C 1
ATOM 716 O O . TYR A 1 84 ? -6.230 4.525 1.315 1.00 83.25 84 TYR A O 1
ATOM 724 N N . ASP A 1 85 ? -4.450 3.232 0.887 1.00 83.19 85 ASP A N 1
ATOM 725 C CA . ASP A 1 85 ? -5.196 1.963 0.955 1.00 83.19 85 ASP A CA 1
ATOM 726 C C . ASP A 1 85 ? -5.623 1.583 2.392 1.00 83.19 85 ASP A C 1
ATOM 728 O O . ASP A 1 85 ? -6.446 0.682 2.575 1.00 83.19 85 ASP A O 1
ATOM 732 N N . THR A 1 86 ? -5.047 2.203 3.428 1.00 81.75 86 THR A N 1
ATOM 733 C CA . THR A 1 86 ? -5.312 1.857 4.833 1.00 81.75 86 THR A CA 1
ATOM 734 C C . THR A 1 86 ? -6.348 2.794 5.442 1.00 81.75 86 THR A C 1
ATOM 736 O O . THR A 1 86 ? -6.256 4.010 5.313 1.00 81.75 86 THR A O 1
ATOM 739 N N . TRP A 1 87 ? -7.287 2.248 6.219 1.00 63.78 87 TRP A N 1
ATOM 740 C CA . TRP A 1 87 ? -8.224 3.037 7.031 1.00 63.78 87 TRP A CA 1
ATOM 741 C C . TRP A 1 87 ? -7.548 3.622 8.290 1.00 63.78 87 TRP A C 1
ATOM 743 O O . TRP A 1 87 ? -7.970 3.390 9.422 1.00 63.78 87 TRP A O 1
ATOM 753 N N . LEU A 1 88 ? -6.439 4.344 8.110 1.00 64.75 88 LEU A N 1
ATOM 754 C CA . LEU A 1 88 ? -5.784 5.077 9.191 1.00 64.75 88 LEU A CA 1
ATOM 755 C C . LEU A 1 88 ? -6.509 6.413 9.410 1.00 64.75 88 LEU A C 1
ATOM 757 O O . LEU A 1 88 ? -6.755 7.133 8.440 1.00 64.75 88 LEU A O 1
ATOM 761 N N . PRO A 1 89 ? -6.830 6.791 10.662 1.00 57.25 89 PRO A N 1
ATOM 762 C CA . PRO A 1 89 ? -7.401 8.100 10.938 1.00 57.25 89 PRO A CA 1
ATOM 763 C C . PRO A 1 89 ? -6.425 9.200 10.499 1.00 57.25 89 PRO A C 1
ATOM 765 O O . PRO A 1 89 ? -5.208 9.085 10.679 1.00 57.25 89 PRO A O 1
ATOM 768 N N . GLY A 1 90 ? -6.967 10.267 9.906 1.00 58.47 90 GLY A N 1
ATOM 769 C CA . GLY A 1 90 ? -6.173 11.385 9.396 1.00 58.47 90 GLY A CA 1
ATOM 770 C C . GLY A 1 90 ? -5.284 11.987 10.484 1.00 58.47 90 GLY A C 1
ATOM 771 O O . GLY A 1 90 ? -5.701 12.093 11.641 1.00 58.47 90 GLY A O 1
ATOM 772 N N . ILE A 1 91 ? -4.066 12.395 10.116 1.00 57.22 91 ILE A N 1
ATOM 773 C CA . ILE A 1 91 ? -3.066 12.959 11.045 1.00 57.22 91 ILE A CA 1
ATOM 774 C C . ILE A 1 91 ? -3.641 14.179 11.798 1.00 57.22 91 ILE A C 1
ATOM 776 O O . ILE A 1 91 ? -3.311 14.409 12.960 1.00 57.22 91 ILE A O 1
ATOM 780 N N . ASP A 1 92 ? -4.592 14.888 11.188 1.00 58.69 92 ASP A N 1
ATOM 781 C CA . ASP A 1 92 ? -5.372 15.980 11.781 1.00 58.69 92 ASP A CA 1
ATOM 782 C C . ASP A 1 92 ? -6.087 15.590 13.090 1.00 58.69 92 ASP A C 1
ATOM 784 O O . ASP A 1 92 ? -6.194 16.404 14.009 1.00 58.69 92 ASP A O 1
ATOM 788 N N . SER A 1 93 ? -6.524 14.333 13.239 1.00 60.25 93 SER A N 1
ATOM 789 C CA . SER A 1 93 ? -7.107 13.843 14.499 1.00 60.25 93 SER A CA 1
ATOM 790 C C . SER A 1 93 ? -6.073 13.832 15.636 1.00 60.25 93 SER A C 1
ATOM 792 O O . SER A 1 93 ? -6.340 14.314 16.734 1.00 60.25 93 SER A O 1
ATOM 794 N N . ILE A 1 94 ? -4.848 13.392 15.340 1.00 61.47 94 ILE A N 1
ATOM 795 C CA . ILE A 1 94 ? -3.721 13.346 16.279 1.00 61.47 94 ILE A CA 1
ATOM 796 C C . ILE A 1 94 ? -3.269 14.774 16.634 1.00 61.47 94 ILE A C 1
ATOM 798 O O . ILE A 1 94 ? -2.973 15.073 17.790 1.00 61.47 94 ILE A O 1
ATOM 802 N N . ILE A 1 95 ? -3.275 15.683 15.654 1.00 62.12 95 ILE A N 1
ATOM 803 C CA . ILE A 1 95 ? -2.907 17.095 15.837 1.00 62.12 95 ILE A CA 1
ATOM 804 C C . ILE A 1 95 ? -3.990 17.874 16.605 1.00 62.12 95 ILE A C 1
ATOM 806 O O . ILE A 1 95 ? -3.658 18.728 17.423 1.00 62.12 95 ILE A O 1
ATOM 810 N N . SER A 1 96 ? -5.278 17.577 16.424 1.00 57.00 96 SER A N 1
ATOM 811 C CA . SER A 1 96 ? -6.356 18.237 17.187 1.00 57.00 96 SER A CA 1
ATOM 812 C C . SER A 1 96 ? -6.384 17.826 18.669 1.00 57.00 96 SER A C 1
ATOM 814 O O . SER A 1 96 ? -6.664 18.661 19.536 1.00 57.00 96 SER A O 1
ATOM 816 N N . MET A 1 97 ? -5.965 16.596 18.991 1.00 52.25 97 MET A N 1
ATOM 817 C CA . MET A 1 97 ? -5.695 16.161 20.372 1.00 52.25 97 MET A CA 1
ATOM 818 C C . MET A 1 97 ? -4.469 16.852 21.004 1.00 52.25 97 MET A C 1
ATOM 820 O O . MET A 1 97 ? -4.331 16.863 22.229 1.00 52.25 97 MET A O 1
ATOM 824 N N . ASN A 1 98 ? -3.602 17.494 20.209 1.00 55.16 98 ASN A N 1
ATOM 825 C CA . ASN A 1 98 ? -2.367 18.126 20.688 1.00 55.16 98 ASN A CA 1
ATOM 826 C C . ASN A 1 98 ? -2.612 19.302 21.661 1.00 55.16 98 ASN A C 1
ATOM 828 O O . ASN A 1 98 ? -1.733 19.646 22.447 1.00 55.16 98 ASN A O 1
ATOM 832 N N . SER A 1 99 ? -3.819 19.884 21.680 1.00 53.66 99 SER A N 1
ATOM 833 C CA . SER A 1 99 ? -4.201 20.917 22.664 1.00 53.66 99 SER A CA 1
ATOM 834 C C . SER A 1 99 ? -4.293 20.409 24.115 1.00 53.66 99 SER A C 1
ATOM 836 O O . SER A 1 99 ? -4.353 21.218 25.038 1.00 53.66 99 SER A O 1
ATOM 838 N N . GLN A 1 100 ? -4.251 19.088 24.330 1.00 53.28 100 GLN A N 1
ATOM 839 C CA . GLN A 1 100 ? -4.164 18.445 25.650 1.00 53.28 100 GLN A CA 1
ATOM 840 C C . GLN A 1 100 ? -2.806 17.744 25.874 1.00 53.28 100 GLN A C 1
ATOM 842 O O . GLN A 1 100 ? -2.583 17.114 26.906 1.00 53.28 100 GLN A O 1
ATOM 847 N N . ALA A 1 101 ? -1.875 17.839 24.920 1.00 55.31 101 ALA A N 1
ATOM 848 C CA . ALA A 1 101 ? -0.696 16.977 24.839 1.00 55.31 101 ALA A CA 1
ATOM 849 C C . ALA A 1 101 ? 0.564 17.519 25.543 1.00 55.31 101 ALA A C 1
ATOM 851 O O . ALA A 1 101 ? 1.686 17.122 25.227 1.00 55.31 101 ALA A O 1
ATOM 852 N N . THR A 1 102 ? 0.400 18.347 26.579 1.00 55.69 102 THR A N 1
ATOM 853 C CA . THR A 1 102 ? 1.492 18.697 27.511 1.00 55.69 102 THR A CA 1
ATOM 854 C C . THR A 1 102 ? 2.033 17.485 28.288 1.00 55.69 102 THR A C 1
ATOM 856 O O . THR A 1 102 ? 3.081 17.582 28.920 1.00 55.69 102 THR A O 1
ATOM 859 N N . ALA A 1 103 ? 1.361 16.330 28.200 1.00 57.97 103 ALA A N 1
ATOM 860 C CA . ALA A 1 103 ? 1.774 15.045 28.766 1.00 57.97 103 ALA A CA 1
ATOM 861 C C . ALA A 1 103 ? 2.511 14.100 27.782 1.00 57.97 103 ALA A C 1
ATOM 863 O O . ALA A 1 103 ? 2.743 12.939 28.130 1.00 57.97 103 ALA A O 1
ATOM 864 N N . LEU A 1 104 ? 2.922 14.561 26.587 1.00 61.59 104 LEU A N 1
ATOM 865 C CA . LEU A 1 104 ? 3.788 13.809 25.653 1.00 61.59 104 LEU A CA 1
ATOM 866 C C . LEU A 1 104 ? 5.228 13.647 26.187 1.00 61.59 104 LEU A C 1
ATOM 868 O O . LEU A 1 104 ? 6.207 14.104 25.599 1.00 61.59 104 LEU A O 1
ATOM 872 N N . SER A 1 105 ? 5.376 12.957 27.317 1.00 74.25 105 SER A N 1
ATOM 873 C CA . SER A 1 105 ? 6.677 12.467 27.759 1.00 74.25 105 SER A CA 1
ATOM 874 C C . SER A 1 105 ? 7.161 11.358 26.820 1.00 74.25 105 SER A C 1
ATOM 876 O O . SER A 1 105 ? 6.376 10.527 26.356 1.00 74.25 105 SER A O 1
ATOM 878 N N . PHE A 1 106 ? 8.473 11.292 26.583 1.00 77.12 106 PHE A N 1
ATOM 879 C CA . PHE A 1 106 ? 9.084 10.215 25.794 1.00 77.12 106 PHE A CA 1
ATOM 880 C C . PHE A 1 106 ? 8.749 8.819 26.361 1.00 77.12 106 PHE A C 1
ATOM 882 O O . PHE A 1 106 ? 8.554 7.874 25.603 1.00 77.12 106 PHE A O 1
ATOM 889 N N . SER A 1 107 ? 8.591 8.708 27.687 1.00 78.25 107 SER A N 1
ATOM 890 C CA . SER A 1 107 ? 8.151 7.476 28.356 1.00 78.25 107 SER A CA 1
ATOM 891 C C . SER A 1 107 ? 6.724 7.075 27.973 1.00 78.25 107 SER A C 1
ATOM 893 O O . SER A 1 107 ? 6.487 5.903 27.696 1.00 78.25 107 SER A O 1
ATOM 895 N N . TYR A 1 108 ? 5.784 8.026 27.914 1.00 76.00 108 TYR A N 1
ATOM 896 C CA . TYR A 1 108 ? 4.412 7.748 27.482 1.00 76.00 108 TYR A CA 1
ATOM 897 C C . TYR A 1 108 ? 4.358 7.380 25.996 1.00 76.00 108 TYR A C 1
ATOM 899 O O . TYR A 1 108 ? 3.689 6.419 25.636 1.00 76.00 108 TYR A O 1
ATOM 907 N N . MET A 1 109 ? 5.119 8.067 25.133 1.00 81.12 109 MET A N 1
ATOM 908 C CA . MET A 1 109 ? 5.226 7.674 23.720 1.00 81.12 109 MET A CA 1
ATOM 909 C C . MET A 1 109 ? 5.786 6.257 23.547 1.00 81.12 109 MET A C 1
ATOM 911 O O . MET A 1 109 ? 5.310 5.526 22.680 1.00 81.12 109 MET A O 1
ATOM 915 N N . LEU A 1 110 ? 6.761 5.856 24.369 1.00 83.56 110 LEU A N 1
ATOM 916 C CA . LEU A 1 110 ? 7.330 4.511 24.339 1.00 83.56 110 LEU A CA 1
ATOM 917 C C . LEU A 1 110 ? 6.333 3.454 24.842 1.00 83.56 110 LEU A C 1
ATOM 919 O O . LEU A 1 110 ? 6.179 2.425 24.189 1.00 83.56 110 LEU A O 1
ATOM 923 N N . GLU A 1 111 ? 5.613 3.716 25.938 1.00 80.69 111 GLU A N 1
ATOM 924 C CA . GLU A 1 111 ? 4.555 2.819 26.434 1.00 80.69 111 GLU A CA 1
ATOM 925 C C . GLU A 1 111 ? 3.424 2.670 25.404 1.00 80.69 111 GLU A C 1
ATOM 927 O O . GLU A 1 111 ? 2.963 1.559 25.130 1.00 80.69 111 GLU A O 1
ATOM 932 N N . LEU A 1 112 ? 3.011 3.777 24.781 1.00 80.75 112 LEU A N 1
ATOM 933 C CA . LEU A 1 112 ? 1.984 3.779 23.746 1.00 80.75 112 LEU A CA 1
ATOM 934 C C . LEU A 1 112 ? 2.450 2.995 22.512 1.00 80.75 112 LEU A C 1
ATOM 936 O O . LEU A 1 112 ? 1.726 2.125 22.033 1.00 80.75 112 LEU A O 1
ATOM 940 N N . ALA A 1 113 ? 3.680 3.227 22.043 1.00 80.19 113 ALA A N 1
ATOM 941 C CA . ALA A 1 113 ? 4.280 2.465 20.949 1.00 80.19 113 ALA A CA 1
ATOM 942 C C . ALA A 1 113 ? 4.385 0.968 21.281 1.00 80.19 113 ALA A C 1
ATOM 944 O O . ALA A 1 113 ? 4.088 0.138 20.427 1.00 80.19 113 ALA A O 1
ATOM 945 N N . GLN A 1 114 ? 4.734 0.608 22.519 1.00 82.56 114 GLN A N 1
ATOM 946 C CA . GLN A 1 114 ? 4.813 -0.784 22.969 1.00 82.56 114 GLN A CA 1
ATOM 947 C C . GLN A 1 114 ? 3.431 -1.452 23.091 1.00 82.56 114 GLN A C 1
ATOM 949 O O . GLN A 1 114 ? 3.326 -2.654 22.860 1.00 82.56 114 GLN A O 1
ATOM 954 N N . ARG A 1 115 ? 2.365 -0.697 23.392 1.00 75.88 115 ARG A N 1
ATOM 955 C CA . ARG A 1 115 ? 0.973 -1.186 23.330 1.00 75.88 115 ARG A CA 1
ATOM 956 C C . ARG A 1 115 ? 0.435 -1.294 21.898 1.00 75.88 115 ARG A C 1
ATOM 958 O O . ARG A 1 115 ? -0.366 -2.185 21.630 1.00 75.88 115 ARG A O 1
ATOM 965 N N . PHE A 1 116 ? 0.861 -0.416 20.986 1.00 71.94 116 PHE A N 1
ATOM 966 C CA . PHE A 1 116 ? 0.486 -0.473 19.566 1.00 71.94 116 PHE A CA 1
ATOM 967 C C . PHE A 1 116 ? 1.255 -1.550 18.784 1.00 71.94 116 PHE A C 1
ATOM 969 O O . PHE A 1 116 ? 0.696 -2.158 17.870 1.00 71.94 116 PHE A O 1
ATOM 976 N N . ILE A 1 117 ? 2.515 -1.827 19.137 1.00 77.81 117 ILE A N 1
ATOM 977 C CA . ILE A 1 117 ? 3.282 -2.937 18.564 1.00 77.81 117 ILE A CA 1
ATOM 978 C C . ILE A 1 117 ? 2.745 -4.257 19.132 1.00 77.81 117 ILE A C 1
ATOM 980 O O . ILE A 1 117 ? 3.071 -4.706 20.229 1.00 77.81 117 ILE A O 1
ATOM 984 N N . ASN A 1 118 ? 1.916 -4.921 18.334 1.00 83.38 118 ASN A N 1
ATOM 985 C CA . ASN A 1 118 ? 1.478 -6.274 18.619 1.00 83.38 118 ASN A CA 1
ATOM 986 C C . ASN A 1 118 ? 2.508 -7.277 18.065 1.00 83.38 118 ASN A C 1
ATOM 988 O O . ASN A 1 118 ? 2.693 -7.409 16.851 1.00 83.38 118 ASN A O 1
ATOM 992 N N . TRP A 1 119 ? 3.162 -8.011 18.970 1.00 86.31 119 TRP A N 1
ATOM 993 C CA . TRP A 1 119 ? 4.210 -8.983 18.637 1.00 86.31 119 TRP A CA 1
ATOM 994 C C . TRP A 1 119 ? 3.730 -10.110 17.706 1.00 86.31 119 TRP A C 1
ATOM 996 O O . TRP A 1 119 ? 4.527 -10.635 16.930 1.00 86.31 119 TRP A O 1
ATOM 1006 N N . GLN A 1 120 ? 2.432 -10.437 17.710 1.00 87.44 120 GLN A N 1
ATOM 1007 C CA . GLN A 1 120 ? 1.841 -11.408 16.784 1.00 87.44 120 GLN A CA 1
ATOM 1008 C C . GLN A 1 120 ? 1.904 -10.921 15.33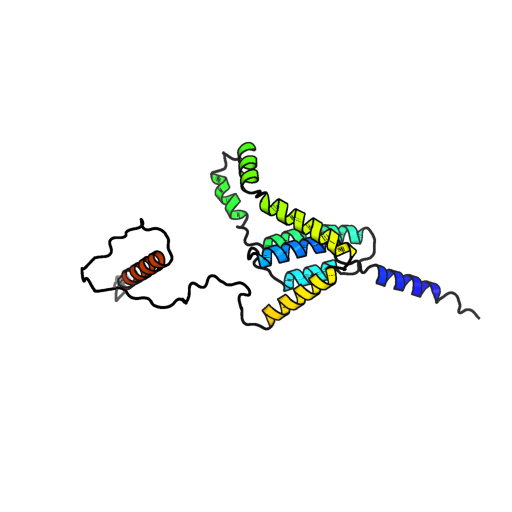0 1.00 87.44 120 GLN A C 1
ATOM 1010 O O . GLN A 1 120 ? 2.184 -11.715 14.436 1.00 87.44 120 GLN A O 1
ATOM 1015 N N . TRP A 1 121 ? 1.696 -9.623 15.083 1.00 86.25 121 TRP A N 1
ATOM 1016 C CA . TRP A 1 121 ? 1.789 -9.035 13.742 1.00 86.25 121 TRP A CA 1
ATOM 1017 C C . TRP A 1 121 ? 3.241 -8.908 13.273 1.00 86.25 121 TRP A C 1
ATOM 1019 O O . TRP A 1 121 ? 3.530 -9.172 12.106 1.00 86.25 121 TRP A O 1
ATOM 1029 N N . ILE A 1 122 ? 4.170 -8.609 14.189 1.00 88.94 122 ILE A N 1
ATOM 1030 C CA . ILE A 1 122 ? 5.617 -8.681 13.926 1.00 88.94 122 ILE A CA 1
ATOM 1031 C C . ILE A 1 122 ? 6.033 -10.115 13.553 1.00 88.94 122 ILE A C 1
ATOM 1033 O O . ILE A 1 122 ? 6.731 -10.316 12.558 1.00 88.94 122 ILE A O 1
ATOM 1037 N N . GLY A 1 123 ? 5.548 -11.117 14.294 1.00 92.81 123 GLY A N 1
ATOM 1038 C CA . GLY A 1 123 ? 5.807 -12.533 14.033 1.00 92.81 123 GLY A CA 1
ATOM 1039 C C . GLY A 1 123 ? 5.187 -13.019 12.722 1.00 92.81 123 GLY A C 1
ATOM 1040 O O . GLY A 1 123 ? 5.852 -13.715 11.959 1.00 92.81 123 GLY A O 1
ATOM 1041 N N . ALA A 1 124 ? 3.955 -12.604 12.416 1.00 91.31 124 ALA A N 1
ATOM 1042 C CA . ALA A 1 124 ? 3.279 -12.915 11.158 1.00 91.31 124 ALA A CA 1
ATOM 1043 C C . ALA A 1 124 ? 4.007 -12.300 9.953 1.00 91.31 124 ALA A C 1
ATOM 1045 O O . ALA A 1 124 ? 4.250 -12.997 8.970 1.00 91.31 124 ALA A O 1
ATOM 1046 N N . GLY A 1 125 ? 4.430 -11.033 10.050 1.00 92.19 125 GLY A N 1
ATOM 1047 C CA . GLY A 1 125 ? 5.261 -10.386 9.034 1.00 92.19 125 GLY A CA 1
ATOM 1048 C C . GLY A 1 125 ? 6.596 -11.110 8.837 1.00 92.19 125 GLY A C 1
ATOM 1049 O O . GLY A 1 125 ? 6.968 -11.423 7.709 1.00 92.19 125 GLY A O 1
ATOM 1050 N N . PHE A 1 126 ? 7.289 -11.466 9.922 1.00 93.81 126 PHE A N 1
ATOM 1051 C CA . PHE A 1 126 ? 8.540 -12.224 9.840 1.00 93.81 126 PHE A CA 1
ATOM 1052 C C . PHE A 1 126 ? 8.351 -13.621 9.222 1.00 93.81 126 PHE A C 1
ATOM 1054 O O . PHE A 1 126 ? 9.117 -14.009 8.341 1.00 93.81 126 PHE A O 1
ATOM 1061 N N . ALA A 1 127 ? 7.310 -14.359 9.612 1.00 94.94 127 ALA A N 1
ATOM 1062 C CA . ALA A 1 127 ? 6.984 -15.660 9.028 1.00 94.94 127 ALA A CA 1
ATOM 1063 C C . ALA A 1 127 ? 6.650 -15.546 7.529 1.00 94.94 127 ALA A C 1
ATOM 1065 O O . ALA A 1 127 ? 7.124 -16.351 6.725 1.00 94.94 127 ALA A O 1
ATOM 1066 N N . LEU A 1 128 ? 5.907 -14.507 7.138 1.00 94.69 128 LEU A N 1
ATOM 1067 C CA . LEU A 1 128 ? 5.604 -14.185 5.744 1.00 94.69 128 LEU A CA 1
ATOM 1068 C C . LEU A 1 128 ? 6.876 -13.806 4.965 1.00 94.69 128 LEU A C 1
ATOM 1070 O O . LEU A 1 128 ? 7.012 -14.208 3.811 1.00 94.69 128 LEU A O 1
ATOM 1074 N N . LEU A 1 129 ? 7.848 -13.126 5.585 1.00 93.19 129 LEU A N 1
ATOM 1075 C CA . LEU A 1 129 ? 9.159 -12.834 4.988 1.00 93.19 129 LEU A CA 1
ATOM 1076 C C . LEU A 1 129 ? 9.997 -14.099 4.776 1.00 93.19 129 LEU A C 1
ATOM 1078 O O . LEU A 1 129 ? 10.575 -14.270 3.703 1.00 93.19 129 LEU A O 1
ATOM 1082 N N . VAL A 1 130 ? 10.038 -15.004 5.756 1.00 95.12 130 VAL A N 1
ATOM 1083 C CA . VAL A 1 130 ? 10.730 -16.297 5.624 1.00 95.12 130 VAL A CA 1
ATOM 1084 C C . VAL A 1 130 ? 10.073 -17.151 4.535 1.00 95.12 130 VAL A C 1
ATOM 1086 O O . VAL A 1 130 ? 10.774 -17.664 3.662 1.00 95.12 130 VAL A O 1
ATOM 1089 N N . GLY A 1 131 ? 8.739 -17.237 4.517 1.00 93.50 131 GLY A N 1
ATOM 1090 C CA . GLY A 1 131 ? 7.983 -17.923 3.465 1.00 93.50 131 GLY A CA 1
ATOM 1091 C C . GLY A 1 131 ? 8.218 -17.312 2.081 1.00 93.50 131 GLY A C 1
ATOM 1092 O O . GLY A 1 131 ? 8.500 -18.036 1.128 1.00 93.50 131 GLY A O 1
ATOM 1093 N N . TYR A 1 132 ? 8.198 -15.980 1.972 1.00 92.44 132 TYR A N 1
ATOM 1094 C CA . TYR A 1 132 ? 8.540 -15.251 0.749 1.00 92.44 132 TYR A CA 1
ATOM 1095 C C . TYR A 1 132 ? 9.949 -15.601 0.256 1.00 92.44 132 TYR A C 1
ATOM 1097 O O . TYR A 1 132 ? 10.113 -15.955 -0.912 1.00 92.44 132 TYR A O 1
ATOM 1105 N N . LEU A 1 133 ? 10.959 -15.545 1.132 1.00 90.81 133 LEU A N 1
ATOM 1106 C CA . LEU A 1 133 ? 12.339 -15.875 0.772 1.00 90.81 133 LEU A CA 1
ATOM 1107 C C . LEU A 1 133 ? 12.461 -17.331 0.309 1.00 90.81 133 LEU A C 1
ATOM 1109 O O . LEU A 1 133 ? 13.087 -17.573 -0.723 1.00 90.81 133 LEU A O 1
ATOM 1113 N N . PHE A 1 134 ? 11.812 -18.272 0.998 1.00 93.31 134 PHE A N 1
ATOM 1114 C CA . PHE A 1 134 ? 11.806 -19.688 0.630 1.00 93.31 134 PHE A CA 1
ATOM 1115 C C . PHE A 1 134 ? 11.151 -19.933 -0.741 1.00 93.31 134 PHE A C 1
ATOM 1117 O O . PHE A 1 134 ? 11.792 -20.492 -1.630 1.00 93.31 134 PHE A O 1
ATOM 1124 N N . ILE A 1 135 ? 9.927 -19.435 -0.973 1.00 91.00 135 ILE A N 1
ATOM 1125 C CA . ILE A 1 135 ? 9.239 -19.576 -2.272 1.00 91.00 135 ILE A CA 1
ATOM 1126 C C . ILE A 1 135 ? 10.027 -18.876 -3.394 1.00 91.00 135 ILE A C 1
ATOM 1128 O O . ILE A 1 135 ? 10.091 -19.394 -4.511 1.00 91.00 135 ILE A O 1
ATOM 1132 N N . SER A 1 136 ? 10.674 -17.737 -3.113 1.00 88.38 136 SER A N 1
ATOM 1133 C CA . SER A 1 136 ? 11.415 -16.965 -4.123 1.00 88.38 136 SER A CA 1
ATOM 1134 C C . SER A 1 136 ? 12.619 -17.699 -4.729 1.00 88.38 136 SER A C 1
ATOM 1136 O O . SER A 1 136 ? 13.067 -17.322 -5.812 1.00 88.38 136 SER A O 1
ATOM 1138 N N . GLN A 1 137 ? 13.120 -18.752 -4.070 1.00 89.44 137 GLN A N 1
ATOM 1139 C CA . GLN A 1 137 ? 14.175 -19.620 -4.609 1.00 89.44 137 GLN A CA 1
ATOM 1140 C C . GLN A 1 137 ? 13.661 -20.563 -5.711 1.00 89.44 137 GLN A C 1
ATOM 1142 O O . GLN A 1 137 ? 14.437 -20.975 -6.569 1.00 89.44 137 GLN A O 1
ATOM 1147 N N . TRP A 1 138 ? 12.365 -20.892 -5.698 1.00 91.12 138 TRP A N 1
ATOM 1148 C CA . TRP A 1 138 ? 11.740 -21.862 -6.604 1.00 91.12 138 TRP A CA 1
ATOM 1149 C C . TRP A 1 138 ? 10.962 -21.168 -7.726 1.00 91.12 138 TRP A C 1
ATOM 1151 O O . TRP A 1 138 ? 10.991 -21.601 -8.877 1.00 91.12 138 TRP A O 1
ATOM 1161 N N . VAL A 1 139 ? 10.243 -20.092 -7.392 1.00 89.94 139 VAL A N 1
ATOM 1162 C CA . VAL A 1 139 ? 9.247 -19.465 -8.268 1.00 89.94 139 VAL A CA 1
ATOM 1163 C C . VAL A 1 139 ? 9.423 -17.948 -8.277 1.00 89.94 139 VAL A C 1
ATOM 1165 O O . VAL A 1 139 ? 9.540 -17.302 -7.236 1.00 89.94 139 VAL A O 1
ATOM 1168 N N . ARG A 1 140 ? 9.388 -17.333 -9.468 1.00 87.94 140 ARG A N 1
ATOM 1169 C CA . ARG A 1 140 ? 9.374 -15.868 -9.592 1.00 87.94 140 ARG A CA 1
ATOM 1170 C C . ARG A 1 140 ? 7.992 -15.344 -9.188 1.00 87.94 140 ARG A C 1
ATOM 1172 O O . ARG A 1 140 ? 7.012 -15.598 -9.874 1.00 87.94 140 ARG A O 1
ATOM 1179 N N . ILE A 1 141 ? 7.937 -14.564 -8.110 1.00 89.00 141 ILE A N 1
ATOM 1180 C CA . ILE A 1 141 ? 6.685 -14.118 -7.465 1.00 89.00 141 ILE A CA 1
ATOM 1181 C C . ILE A 1 141 ? 6.010 -12.944 -8.205 1.00 89.00 141 ILE A C 1
ATOM 1183 O O . ILE A 1 141 ? 4.788 -12.842 -8.228 1.00 89.00 141 ILE A O 1
ATOM 1187 N N . THR A 1 142 ? 6.785 -12.086 -8.881 1.00 90.06 142 THR A N 1
ATOM 1188 C CA . THR A 1 142 ? 6.273 -10.921 -9.632 1.00 90.06 142 THR A CA 1
ATOM 1189 C C . THR A 1 142 ? 5.098 -11.218 -10.588 1.00 90.06 142 THR A C 1
ATOM 1191 O O . THR A 1 142 ? 4.109 -10.496 -10.494 1.00 90.06 142 THR A O 1
ATOM 1194 N N . PRO A 1 143 ? 5.117 -12.243 -11.472 1.00 89.88 143 PRO A N 1
ATOM 1195 C CA . PRO A 1 143 ? 3.969 -12.549 -12.334 1.00 89.88 143 PRO A CA 1
ATOM 1196 C C . PRO A 1 143 ? 2.693 -12.920 -11.564 1.00 89.88 143 PRO A C 1
ATOM 1198 O O . PRO A 1 143 ? 1.610 -12.582 -12.028 1.00 89.88 143 PRO A O 1
ATOM 1201 N N . PHE A 1 144 ? 2.794 -13.538 -10.382 1.00 91.38 144 PHE A N 1
ATOM 1202 C CA . PHE A 1 144 ? 1.627 -13.848 -9.546 1.00 91.38 144 PHE A CA 1
ATOM 1203 C C . PHE A 1 144 ? 1.007 -12.576 -8.964 1.00 91.38 144 PHE A C 1
ATOM 1205 O O . PHE A 1 144 ? -0.209 -12.430 -8.987 1.00 91.38 144 PHE A O 1
ATOM 1212 N N . ILE A 1 145 ? 1.834 -11.623 -8.519 1.00 91.31 145 ILE A N 1
ATOM 1213 C CA . ILE A 1 145 ? 1.370 -10.309 -8.039 1.00 91.31 145 ILE A CA 1
ATOM 1214 C C . ILE A 1 145 ? 0.676 -9.537 -9.167 1.00 91.31 145 ILE A C 1
ATOM 1216 O O . ILE A 1 145 ? -0.419 -9.017 -8.969 1.00 91.31 145 ILE A O 1
ATOM 1220 N N . VAL A 1 146 ? 1.285 -9.486 -10.357 1.00 90.69 146 VAL A N 1
ATOM 1221 C CA . VAL A 1 146 ? 0.704 -8.807 -11.529 1.00 90.69 146 VAL A CA 1
ATOM 1222 C C . VAL A 1 146 ? -0.608 -9.479 -11.951 1.00 90.69 146 VAL A C 1
ATOM 1224 O O . VAL A 1 146 ? -1.601 -8.790 -12.170 1.00 90.69 146 VAL A O 1
ATOM 1227 N N . GLY A 1 147 ? -0.646 -10.814 -12.006 1.00 92.38 147 GLY A N 1
ATOM 1228 C CA . GLY A 1 147 ? -1.855 -11.576 -12.322 1.00 92.38 147 GLY A CA 1
ATOM 1229 C C . GLY A 1 147 ? -2.979 -11.349 -11.309 1.00 92.38 147 GLY A C 1
ATOM 1230 O O . GLY A 1 147 ? -4.105 -11.067 -11.710 1.00 92.38 147 GLY A O 1
ATOM 1231 N N . ALA A 1 148 ? -2.669 -11.378 -10.008 1.00 90.12 148 ALA A N 1
ATOM 1232 C CA . ALA A 1 148 ? -3.625 -11.085 -8.941 1.00 90.12 148 ALA A CA 1
ATOM 1233 C C . ALA A 1 148 ? -4.170 -9.650 -9.026 1.00 90.12 148 ALA A C 1
ATOM 1235 O O . ALA A 1 148 ? -5.364 -9.441 -8.842 1.00 90.12 148 ALA A O 1
ATOM 1236 N N . MET A 1 149 ? -3.335 -8.665 -9.371 1.00 91.19 149 MET A N 1
ATOM 1237 C CA . MET A 1 149 ? -3.769 -7.274 -9.570 1.00 91.19 149 MET A CA 1
ATOM 1238 C C . MET A 1 149 ? -4.713 -7.127 -10.758 1.00 91.19 149 MET A C 1
ATOM 1240 O O . MET A 1 149 ? -5.748 -6.475 -10.636 1.00 91.19 149 MET A O 1
ATOM 1244 N N . ILE A 1 150 ? -4.389 -7.744 -11.896 1.00 90.81 150 ILE A N 1
ATOM 1245 C CA . ILE A 1 150 ? -5.256 -7.742 -13.082 1.00 90.81 150 ILE A CA 1
ATOM 1246 C C . ILE A 1 150 ? -6.588 -8.435 -12.758 1.00 90.81 150 ILE A C 1
ATOM 1248 O O . ILE A 1 150 ? -7.646 -7.917 -13.099 1.00 90.81 150 ILE A O 1
ATOM 1252 N N . TRP A 1 151 ? -6.549 -9.560 -12.042 1.00 90.69 151 TRP A N 1
ATOM 1253 C CA . TRP A 1 151 ? -7.735 -10.302 -11.608 1.00 90.69 151 TRP A CA 1
ATOM 1254 C C . TRP A 1 151 ? -8.620 -9.511 -10.628 1.00 90.69 151 TRP A C 1
ATOM 1256 O O . TRP A 1 151 ? -9.832 -9.454 -10.824 1.00 90.69 151 TRP A O 1
ATOM 1266 N N . LEU A 1 152 ? -8.036 -8.825 -9.639 1.00 88.69 152 LEU A N 1
ATOM 1267 C CA . LEU A 1 152 ? -8.776 -7.935 -8.733 1.00 88.69 152 LEU A CA 1
ATOM 1268 C C . LEU A 1 152 ? -9.404 -6.748 -9.480 1.00 88.69 152 LEU A C 1
ATOM 1270 O O . LEU A 1 152 ? -10.571 -6.440 -9.252 1.00 88.69 152 LEU A O 1
ATOM 1274 N N . ASN A 1 153 ? -8.673 -6.121 -10.412 1.00 88.00 153 ASN A N 1
ATOM 1275 C CA . ASN A 1 153 ? -9.231 -5.076 -11.281 1.00 88.00 153 ASN A CA 1
ATOM 1276 C C . ASN A 1 153 ? -10.410 -5.607 -12.112 1.00 88.00 153 ASN A C 1
ATOM 1278 O O . ASN A 1 153 ? -11.440 -4.947 -12.197 1.00 88.00 153 ASN A O 1
ATOM 1282 N N . LEU A 1 154 ? -10.287 -6.808 -12.691 1.00 86.81 154 LEU A N 1
ATOM 1283 C CA . LEU A 1 154 ? -11.360 -7.445 -13.460 1.00 86.81 154 LEU A CA 1
ATOM 1284 C C . LEU A 1 154 ? -12.607 -7.689 -12.605 1.00 86.81 154 LEU A C 1
ATOM 1286 O O . LEU A 1 154 ? -13.703 -7.395 -13.071 1.00 86.81 154 LEU A O 1
ATOM 1290 N N . ILE A 1 155 ? -12.463 -8.173 -11.368 1.00 84.44 155 ILE A N 1
ATOM 1291 C CA . ILE A 1 155 ? -13.595 -8.377 -10.449 1.00 84.44 155 ILE A CA 1
ATOM 1292 C C . ILE A 1 155 ? -14.311 -7.056 -10.151 1.00 84.44 155 ILE A C 1
ATOM 1294 O O . ILE A 1 155 ? -15.530 -6.991 -10.293 1.00 84.44 155 ILE A O 1
ATOM 1298 N N . ILE A 1 156 ? -13.572 -6.003 -9.785 1.00 75.62 156 ILE A N 1
ATOM 1299 C CA . ILE A 1 156 ? -14.171 -4.702 -9.439 1.00 75.62 156 ILE A CA 1
ATOM 1300 C C . ILE A 1 156 ? -14.809 -4.025 -10.662 1.00 75.62 156 ILE A C 1
ATOM 1302 O O . ILE A 1 156 ? -15.840 -3.375 -10.528 1.00 75.62 156 ILE A O 1
ATOM 1306 N N . LEU A 1 157 ? -14.234 -4.195 -11.857 1.00 70.75 157 LEU A N 1
ATOM 1307 C CA . LEU A 1 157 ? -14.744 -3.586 -13.090 1.00 70.75 157 LEU A CA 1
ATOM 1308 C C . LEU A 1 157 ? -15.906 -4.372 -13.730 1.00 70.75 157 LEU A C 1
ATOM 1310 O O . LEU A 1 157 ? -16.689 -3.793 -14.479 1.00 70.75 157 LEU A O 1
ATOM 1314 N N . SER A 1 158 ? -16.008 -5.679 -13.464 1.00 60.25 158 SER A N 1
ATOM 1315 C CA . SER A 1 158 ? -16.994 -6.579 -14.098 1.00 60.25 158 SER A CA 1
ATOM 1316 C C . SER A 1 158 ? -18.150 -6.979 -13.179 1.00 60.25 158 SER A C 1
ATOM 1318 O O . SER A 1 158 ? -19.150 -7.511 -13.660 1.00 60.25 158 SER A O 1
ATOM 1320 N N . GLY A 1 159 ? -18.009 -6.795 -11.866 1.00 52.38 159 GLY A N 1
ATOM 1321 C CA . GLY A 1 159 ? -19.029 -7.144 -10.884 1.00 52.38 159 GLY A CA 1
ATOM 1322 C C . GLY A 1 159 ? -19.861 -5.940 -10.429 1.00 52.38 159 GLY A C 1
ATOM 1323 O O . GLY A 1 159 ? -19.373 -4.810 -10.436 1.00 52.38 159 GLY A O 1
ATOM 1324 N N . PRO A 1 160 ? -21.086 -6.158 -9.909 1.00 55.19 160 PRO A N 1
ATOM 1325 C CA . PRO A 1 160 ? -21.551 -5.310 -8.817 1.00 55.19 160 PRO A CA 1
ATOM 1326 C C . PRO A 1 160 ? -20.573 -5.460 -7.636 1.00 55.19 160 PRO A C 1
ATOM 1328 O O . PRO A 1 160 ? -19.794 -6.414 -7.598 1.00 55.19 160 PRO A O 1
ATOM 1331 N N . ALA A 1 161 ? -20.614 -4.553 -6.657 1.00 50.50 161 ALA A N 1
ATOM 1332 C CA . ALA A 1 161 ? -19.741 -4.597 -5.480 1.00 50.50 161 ALA A CA 1
ATOM 1333 C C . ALA A 1 161 ? -20.056 -5.802 -4.561 1.00 50.50 161 ALA A C 1
ATOM 1335 O O . ALA A 1 161 ? -20.653 -5.664 -3.494 1.00 50.50 161 ALA A O 1
ATOM 1336 N N . ILE A 1 162 ? -19.664 -7.002 -4.991 1.00 46.47 162 ILE A N 1
ATOM 1337 C CA . ILE A 1 162 ? -19.729 -8.229 -4.208 1.00 46.47 162 ILE A CA 1
ATOM 1338 C C . ILE A 1 162 ? -18.567 -8.181 -3.226 1.00 46.47 162 ILE A C 1
ATOM 1340 O O . ILE A 1 162 ? -17.404 -8.311 -3.608 1.00 46.47 162 ILE A O 1
ATOM 1344 N N . SER A 1 163 ? -18.900 -7.998 -1.951 1.00 49.22 163 SER A N 1
ATOM 1345 C CA . SER A 1 163 ? -17.956 -8.215 -0.863 1.00 49.22 163 SER A CA 1
ATOM 1346 C C . SER A 1 163 ? -17.445 -9.655 -0.949 1.00 49.22 163 SER A C 1
ATOM 1348 O O . SER A 1 163 ? -18.216 -10.600 -0.803 1.00 49.22 163 SER A O 1
ATOM 1350 N N . LEU A 1 164 ? -16.153 -9.824 -1.246 1.00 46.00 164 LEU A N 1
ATOM 1351 C CA . LEU A 1 164 ? -15.485 -11.134 -1.269 1.00 46.00 164 LEU A CA 1
ATOM 1352 C C . LEU A 1 164 ? -15.004 -11.579 0.123 1.00 46.00 164 LEU A C 1
ATOM 1354 O O . LEU A 1 164 ? -14.368 -12.622 0.262 1.00 46.00 164 LEU A O 1
ATOM 1358 N N . LEU A 1 165 ? -15.347 -10.810 1.155 1.00 55.34 165 LEU A N 1
ATOM 1359 C CA . LEU A 1 165 ? -15.438 -11.280 2.529 1.00 55.34 165 LEU A CA 1
ATOM 1360 C C . LEU A 1 165 ? -16.908 -11.591 2.840 1.00 55.34 165 LEU A C 1
ATOM 1362 O O . LEU A 1 165 ? -17.802 -10.978 2.251 1.00 55.34 165 LEU A O 1
ATOM 1366 N N . PRO A 1 166 ? -17.192 -12.429 3.851 1.00 40.91 166 PRO A N 1
ATOM 1367 C CA . PRO A 1 166 ? -18.416 -12.266 4.607 1.00 40.91 166 PRO A CA 1
ATOM 1368 C C . PRO A 1 166 ? -18.369 -10.860 5.218 1.00 40.91 166 PRO A C 1
ATOM 1370 O O . PRO A 1 166 ? -17.749 -10.634 6.258 1.00 40.91 166 PRO A O 1
ATOM 1373 N N . THR A 1 167 ? -19.020 -9.892 4.569 1.00 45.34 167 THR A N 1
ATOM 1374 C CA . THR A 1 167 ? -19.556 -8.754 5.313 1.00 45.34 167 THR A CA 1
ATOM 1375 C C . THR A 1 167 ? -20.373 -9.355 6.445 1.00 45.34 167 THR A C 1
ATOM 1377 O O . THR A 1 167 ? -21.153 -10.278 6.207 1.00 45.34 167 THR A O 1
ATOM 1380 N N . ALA A 1 168 ? -20.208 -8.844 7.664 1.00 45.88 168 ALA A N 1
ATOM 1381 C CA . ALA A 1 168 ? -21.113 -9.137 8.767 1.00 45.88 168 ALA A CA 1
ATOM 1382 C C . ALA A 1 168 ? -22.482 -8.492 8.481 1.00 45.88 168 ALA A C 1
ATOM 1384 O O . ALA A 1 168 ? -22.892 -7.519 9.108 1.00 45.88 168 ALA A O 1
ATOM 1385 N N . SER A 1 169 ? -23.176 -9.013 7.471 1.00 39.41 169 SER A N 1
ATOM 1386 C CA . SER A 1 169 ? -24.592 -8.812 7.251 1.00 39.41 169 SER A CA 1
ATOM 1387 C C . SER A 1 169 ? -25.301 -9.703 8.256 1.00 39.41 169 SER A C 1
ATOM 1389 O O . SER A 1 169 ? -25.540 -10.883 7.999 1.00 39.41 169 SER A O 1
ATOM 1391 N N . THR A 1 170 ? -25.584 -9.128 9.423 1.00 46.72 170 THR A N 1
ATOM 1392 C CA . THR A 1 170 ? -26.526 -9.664 10.405 1.00 46.72 170 THR A CA 1
ATOM 1393 C C . THR A 1 170 ? -27.826 -10.012 9.680 1.00 46.72 170 THR A C 1
ATOM 1395 O O . THR A 1 170 ? -28.578 -9.122 9.290 1.00 46.72 170 THR A O 1
ATOM 1398 N N . GLY A 1 171 ? -28.047 -11.301 9.416 1.00 47.25 171 GLY A N 1
ATOM 1399 C CA . GLY A 1 171 ? -29.109 -11.735 8.513 1.00 47.25 171 GLY A CA 1
ATOM 1400 C C . GLY A 1 171 ? -29.154 -13.246 8.298 1.00 47.25 171 GLY A C 1
ATOM 1401 O O . GLY A 1 171 ? -28.415 -13.790 7.485 1.00 47.25 171 GLY A O 1
ATOM 1402 N N . ASN A 1 172 ? -30.115 -13.882 8.971 1.00 34.47 172 ASN A N 1
ATOM 1403 C CA . ASN A 1 172 ? -30.717 -15.176 8.632 1.00 34.47 172 ASN A CA 1
ATOM 1404 C C . ASN A 1 172 ? -29.917 -16.465 8.919 1.00 34.47 172 ASN A C 1
ATOM 1406 O O . ASN A 1 172 ? -29.482 -17.192 8.032 1.00 34.47 172 ASN A O 1
ATOM 1410 N N . SER A 1 173 ? -29.921 -16.818 10.206 1.00 41.72 173 SER A N 1
ATOM 1411 C CA . SER A 1 173 ? -30.623 -18.010 10.722 1.00 41.72 173 SER A CA 1
ATOM 1412 C C . SER A 1 173 ? -30.547 -19.329 9.936 1.00 41.72 173 SER A C 1
ATOM 1414 O O . SER A 1 173 ? -31.227 -19.509 8.927 1.00 41.72 173 SER A O 1
ATOM 1416 N N . THR A 1 174 ? -29.920 -20.349 10.532 1.00 32.19 174 THR A N 1
ATOM 1417 C CA . THR A 1 174 ? -30.326 -21.758 10.355 1.00 32.19 174 THR A CA 1
ATOM 1418 C C . THR A 1 174 ? -30.007 -22.583 11.603 1.00 32.19 174 THR A C 1
ATOM 1420 O O . THR A 1 174 ? -28.861 -22.970 11.808 1.00 32.19 174 THR A O 1
ATOM 1423 N N . SER A 1 175 ? -31.041 -22.911 12.385 1.00 32.69 175 SER A N 1
ATOM 1424 C CA . SER A 1 1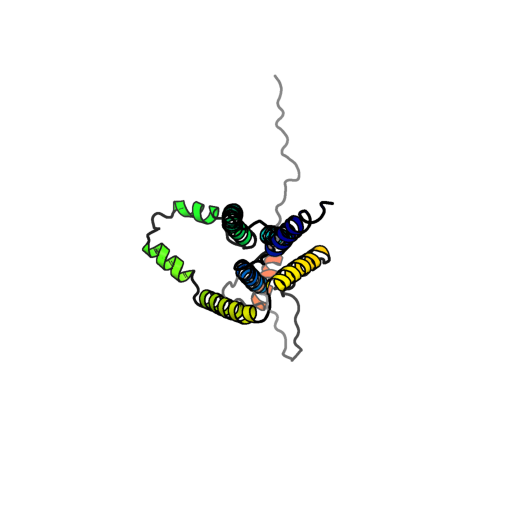75 ? -31.139 -24.166 13.151 1.00 32.69 175 SER A CA 1
ATOM 1425 C C . SER A 1 175 ? -32.535 -24.347 13.775 1.00 32.69 175 SER A C 1
ATOM 1427 O O . SER A 1 175 ? -32.879 -23.799 14.814 1.00 32.69 175 SER A O 1
ATOM 1429 N N . THR A 1 176 ? -33.352 -25.143 13.082 1.00 28.73 176 THR A N 1
ATOM 1430 C CA . THR A 1 176 ? -34.070 -26.313 13.631 1.00 28.73 176 THR A CA 1
ATOM 1431 C C . THR A 1 176 ? -34.598 -26.277 15.079 1.00 28.73 176 THR A C 1
ATOM 1433 O O . THR A 1 176 ? -33.887 -26.591 16.029 1.00 28.73 176 THR A O 1
ATOM 1436 N N . THR A 1 177 ? -35.913 -26.059 15.180 1.00 38.47 177 THR A N 1
ATOM 1437 C CA . THR A 1 177 ? -36.892 -26.699 16.093 1.00 38.47 177 THR A CA 1
ATOM 1438 C C . THR A 1 177 ? -36.403 -27.680 17.176 1.00 38.47 177 THR A C 1
ATOM 1440 O O . THR A 1 177 ? -36.016 -28.801 16.844 1.00 38.47 177 THR A O 1
ATOM 1443 N N . ALA A 1 178 ? -36.688 -27.359 18.450 1.00 31.20 178 ALA A N 1
ATOM 1444 C CA . ALA A 1 178 ? -37.234 -28.308 19.438 1.00 31.20 178 ALA A CA 1
ATOM 1445 C C . ALA A 1 178 ? -37.973 -27.603 20.611 1.00 31.20 178 ALA A C 1
ATOM 1447 O O . ALA A 1 178 ? -37.374 -26.942 21.448 1.00 31.20 178 ALA A O 1
ATOM 1448 N N . THR A 1 179 ? -39.295 -27.785 20.638 1.00 34.81 179 THR A N 1
ATOM 1449 C CA . THR A 1 179 ? -40.306 -27.628 21.708 1.00 34.81 179 THR A CA 1
ATOM 1450 C C . THR A 1 179 ? -39.901 -27.190 23.134 1.00 34.81 179 THR A C 1
ATOM 1452 O O . THR A 1 179 ? -39.363 -27.992 23.896 1.00 34.81 179 THR A O 1
ATOM 1455 N N . SER A 1 180 ? -40.369 -25.997 23.548 1.00 32.22 180 SER A N 1
ATOM 1456 C CA . SER A 1 180 ? -41.124 -25.684 24.800 1.00 32.22 180 SER A CA 1
ATOM 1457 C C . SER A 1 180 ? -41.464 -24.173 24.871 1.00 32.22 180 SER A C 1
ATOM 1459 O O . SER A 1 180 ? -40.729 -23.378 2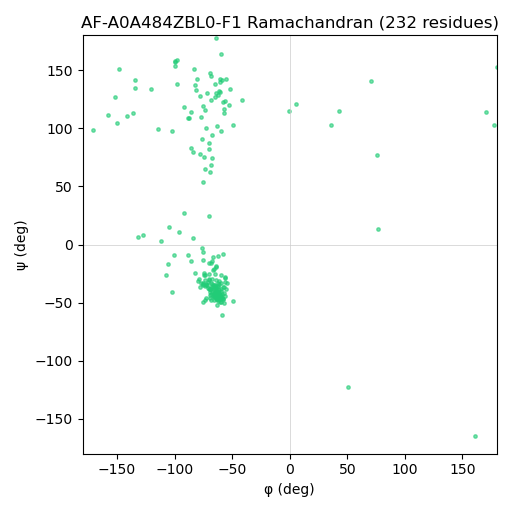4.301 1.00 32.22 180 SER A O 1
ATOM 1461 N N . GLY A 1 181 ? -42.528 -23.685 25.531 1.00 31.02 181 GLY A N 1
ATOM 1462 C CA . GLY A 1 1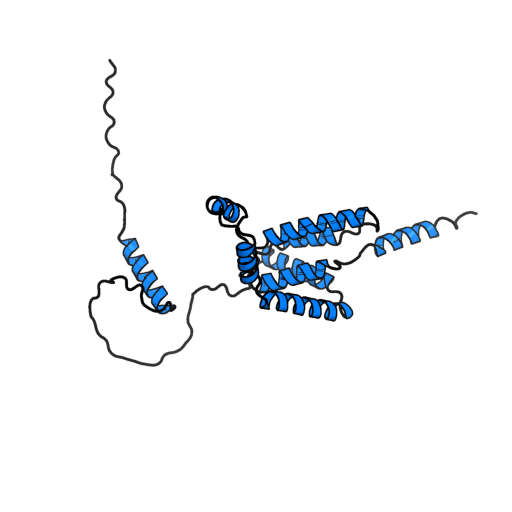81 ? -43.710 -24.379 26.071 1.00 31.02 181 GLY A CA 1
ATOM 1463 C C . GLY A 1 181 ? -44.607 -23.492 26.973 1.00 31.02 181 GLY A C 1
ATOM 1464 O O . GLY A 1 181 ? -44.196 -23.165 28.078 1.00 31.02 181 GLY A O 1
ATOM 1465 N N . THR A 1 182 ? -45.851 -23.209 26.540 1.00 33.38 182 THR A N 1
ATOM 1466 C CA . THR A 1 182 ? -46.966 -22.551 27.292 1.00 33.38 182 THR A CA 1
ATOM 1467 C C . THR A 1 182 ? -46.805 -21.033 27.598 1.00 33.38 182 THR A C 1
ATOM 1469 O O . THR A 1 182 ? -45.695 -20.582 27.863 1.00 33.38 182 THR A O 1
ATOM 1472 N N . PRO A 1 183 ? -47.875 -20.197 27.518 1.00 49.84 183 PRO A N 1
ATOM 1473 C CA . PRO A 1 183 ? -47.739 -18.734 27.464 1.00 49.84 183 PRO A CA 1
ATOM 1474 C C . PRO A 1 183 ? -47.968 -18.018 28.807 1.00 49.84 183 PRO A C 1
ATOM 1476 O O . PRO A 1 183 ? -48.732 -18.485 29.650 1.00 49.84 183 PRO A O 1
ATOM 1479 N N . ALA A 1 184 ? -47.409 -16.810 28.943 1.00 32.12 184 ALA A N 1
ATOM 1480 C CA . ALA A 1 184 ? -47.782 -15.854 29.986 1.00 32.12 184 ALA A CA 1
ATOM 1481 C C . ALA A 1 184 ? -47.790 -14.410 29.449 1.00 32.12 184 ALA A C 1
ATOM 1483 O O . ALA A 1 184 ? -46.753 -13.824 29.149 1.00 32.12 184 ALA A O 1
ATOM 1484 N N . THR A 1 185 ? -48.984 -13.827 29.347 1.00 41.59 185 THR A N 1
ATOM 1485 C CA . THR A 1 185 ? -49.190 -12.378 29.225 1.00 41.59 185 THR A CA 1
ATOM 1486 C C . THR A 1 185 ? -48.815 -11.669 30.522 1.00 41.59 185 THR A C 1
ATOM 1488 O O . THR A 1 185 ? -49.467 -11.917 31.533 1.00 41.59 185 THR A O 1
ATOM 1491 N N . THR A 1 186 ? -47.916 -10.686 30.459 1.00 32.56 186 THR A N 1
ATOM 1492 C CA . THR A 1 186 ? -47.960 -9.508 31.345 1.00 32.56 186 THR A CA 1
ATOM 1493 C C . THR A 1 186 ? -47.329 -8.299 30.668 1.00 32.56 186 THR A C 1
ATOM 1495 O O . THR A 1 186 ? -46.186 -8.345 30.223 1.00 32.56 186 THR A O 1
ATOM 1498 N N . THR A 1 187 ? -48.098 -7.214 30.635 1.00 42.75 187 THR A N 1
ATOM 1499 C CA . THR A 1 187 ? -47.697 -5.844 30.313 1.00 42.75 187 THR A CA 1
ATOM 1500 C C . THR A 1 187 ? -46.355 -5.467 30.937 1.00 42.75 187 THR A C 1
ATOM 1502 O O . THR A 1 187 ? -46.240 -5.479 32.157 1.00 42.75 187 THR A O 1
ATOM 1505 N N . ASN A 1 188 ? -45.394 -5.032 30.122 1.00 37.59 188 ASN A N 1
ATOM 1506 C CA . ASN A 1 188 ? -44.238 -4.273 30.589 1.00 37.59 188 ASN A CA 1
ATOM 1507 C C . ASN A 1 188 ? -43.983 -3.102 29.641 1.00 37.59 188 ASN A C 1
ATOM 1509 O O . ASN A 1 188 ? -43.584 -3.290 28.493 1.00 37.59 188 ASN A O 1
ATOM 1513 N N . SER A 1 189 ? -44.182 -1.885 30.146 1.00 41.97 189 SER A N 1
ATOM 1514 C CA . SER A 1 189 ? -43.559 -0.694 29.574 1.00 41.97 189 SER A CA 1
ATOM 1515 C C . SER A 1 189 ? -42.046 -0.908 29.610 1.00 41.97 189 SER A C 1
ATOM 1517 O O . SER A 1 189 ? -41.500 -1.161 30.684 1.00 41.97 189 SER A O 1
ATOM 1519 N N . ALA A 1 190 ? -41.378 -0.842 28.458 1.00 44.59 190 ALA A N 1
ATOM 1520 C CA . ALA A 1 190 ? -39.951 -1.134 28.342 1.00 44.59 190 ALA A CA 1
ATOM 1521 C C . ALA A 1 190 ? -39.094 -0.043 29.013 1.00 44.59 190 ALA A C 1
ATOM 1523 O O . ALA A 1 190 ? -38.583 0.871 28.367 1.00 44.59 190 ALA A O 1
ATOM 1524 N N . ALA A 1 191 ? -38.941 -0.138 30.335 1.00 42.75 191 ALA A N 1
ATOM 1525 C CA . ALA A 1 191 ? -37.910 0.581 31.063 1.00 42.75 191 ALA A CA 1
ATOM 1526 C C . ALA A 1 191 ? -36.537 0.058 30.613 1.00 42.75 191 ALA A C 1
ATOM 1528 O O . ALA A 1 191 ? -36.284 -1.145 30.614 1.00 42.75 191 ALA A O 1
ATOM 1529 N N . LEU A 1 192 ? -35.672 0.980 30.198 1.00 50.22 192 LEU A N 1
ATOM 1530 C CA . LEU A 1 192 ? -34.436 0.711 29.469 1.00 50.22 192 LEU A CA 1
ATOM 1531 C C . LEU A 1 192 ? -33.392 -0.035 30.328 1.00 50.22 192 LEU A C 1
ATOM 1533 O O . LEU A 1 192 ? -32.604 0.587 31.040 1.00 50.22 192 LEU A O 1
ATOM 1537 N N . SER A 1 193 ? -33.352 -1.367 30.250 1.00 48.47 193 SER A N 1
ATOM 1538 C CA . SER A 1 193 ? -32.361 -2.198 30.945 1.00 48.47 193 SER A CA 1
ATOM 1539 C C . SER A 1 193 ? -31.070 -2.347 30.130 1.00 48.47 193 SER A C 1
ATOM 1541 O O . SER A 1 193 ? -30.841 -3.361 29.474 1.00 48.47 193 SER A O 1
ATOM 1543 N N . THR A 1 194 ? -30.171 -1.365 30.218 1.00 55.44 194 THR A N 1
ATOM 1544 C CA . THR A 1 194 ? -28.818 -1.378 29.609 1.00 55.44 194 THR A CA 1
ATOM 1545 C C . THR A 1 194 ? -27.830 -2.358 30.273 1.00 55.44 194 THR A C 1
ATOM 1547 O O . THR A 1 194 ? -26.619 -2.152 30.226 1.00 55.44 194 THR A O 1
ATOM 1550 N N . GLN A 1 195 ? -28.328 -3.414 30.922 1.00 52.34 195 GLN A N 1
ATOM 1551 C CA . GLN A 1 195 ? -27.557 -4.275 31.829 1.00 52.34 195 GLN A CA 1
ATOM 1552 C C . GLN A 1 195 ? -27.648 -5.776 31.493 1.00 52.34 195 GLN A C 1
ATOM 1554 O O . GLN A 1 195 ? -27.148 -6.614 32.241 1.00 52.34 195 GLN A O 1
ATOM 1559 N N . GLU A 1 196 ? -28.247 -6.124 30.354 1.00 59.19 196 GLU A N 1
ATOM 1560 C CA . GLU A 1 196 ? -28.168 -7.474 29.794 1.00 59.19 196 GLU A CA 1
ATOM 1561 C C . GLU A 1 196 ? -26.868 -7.671 28.992 1.00 59.19 196 GLU A C 1
ATOM 1563 O O . GLU A 1 196 ? -26.339 -6.708 28.426 1.00 59.19 196 GLU A O 1
ATOM 1568 N N . PRO A 1 197 ? -26.324 -8.902 28.909 1.00 66.12 197 PRO A N 1
ATOM 1569 C CA . PRO A 1 197 ? -25.136 -9.165 28.104 1.00 66.12 197 PRO A CA 1
ATOM 1570 C C . PRO A 1 197 ? -25.391 -8.833 26.620 1.00 66.12 197 PRO A C 1
ATOM 1572 O O . PRO A 1 197 ? -26.485 -9.126 26.119 1.00 66.12 197 PRO A O 1
ATOM 1575 N N . PRO A 1 198 ? -24.397 -8.268 25.901 1.00 69.69 198 PRO A N 1
ATOM 1576 C CA . PRO A 1 198 ? -24.522 -7.867 24.501 1.00 69.69 198 PRO A CA 1
ATOM 1577 C C . PRO A 1 198 ? -24.506 -9.096 23.581 1.00 69.69 198 PRO A C 1
ATOM 1579 O O . PRO A 1 198 ? -23.509 -9.418 22.941 1.00 69.69 198 PRO A O 1
ATOM 1582 N N . THR A 1 199 ? -25.628 -9.810 23.567 1.00 83.12 199 THR A N 1
ATOM 1583 C CA . THR A 1 199 ? -25.921 -10.919 22.655 1.00 83.12 199 THR A CA 1
ATOM 1584 C C . THR A 1 199 ? -26.807 -10.425 21.516 1.00 83.12 199 THR A C 1
ATOM 1586 O O . THR A 1 199 ? -27.569 -9.473 21.697 1.00 83.12 199 THR A O 1
ATOM 1589 N N . ASP A 1 200 ? -26.749 -11.085 20.358 1.00 77.06 200 ASP A N 1
ATOM 1590 C CA . ASP A 1 200 ? -27.484 -10.659 19.157 1.00 77.06 200 ASP A CA 1
ATOM 1591 C C . ASP A 1 200 ? -28.994 -10.515 19.409 1.00 77.06 200 ASP A C 1
ATOM 1593 O O . ASP A 1 200 ? -29.603 -9.545 18.966 1.00 77.06 200 ASP A O 1
ATOM 1597 N N . HIS A 1 201 ? -29.573 -11.424 20.203 1.00 81.00 201 HIS A N 1
ATOM 1598 C CA . HIS A 1 201 ? -30.976 -11.392 20.627 1.00 81.00 201 HIS A CA 1
ATOM 1599 C C . HIS A 1 201 ? -31.335 -10.095 21.373 1.00 81.00 201 HIS A C 1
ATOM 1601 O O . HIS A 1 201 ? -32.338 -9.443 21.064 1.00 81.00 201 HIS A O 1
ATOM 1607 N N . ASN A 1 202 ? -30.493 -9.692 22.327 1.00 80.06 202 ASN A N 1
ATOM 1608 C CA . ASN A 1 202 ? -30.744 -8.526 23.173 1.00 80.06 202 ASN A CA 1
ATOM 1609 C C . ASN A 1 202 ? -30.497 -7.222 22.395 1.00 80.06 202 ASN A C 1
ATOM 1611 O O . ASN A 1 202 ? -31.236 -6.253 22.568 1.00 80.06 202 ASN A O 1
ATOM 1615 N N . LEU A 1 203 ? -29.520 -7.212 21.477 1.00 80.00 203 LEU A N 1
ATOM 1616 C CA . LEU A 1 203 ? -29.297 -6.092 20.556 1.00 80.00 203 LEU A CA 1
ATOM 1617 C C . LEU A 1 203 ? -30.480 -5.893 19.595 1.00 80.00 203 LEU A C 1
ATOM 1619 O O . LEU A 1 203 ? -30.900 -4.752 19.399 1.00 80.00 203 LEU A O 1
ATOM 1623 N N . SER A 1 204 ? -31.044 -6.967 19.027 1.00 83.31 204 SER A N 1
ATOM 1624 C CA . SER A 1 204 ? -32.227 -6.856 18.160 1.00 83.31 204 SER A CA 1
ATOM 1625 C C . SER A 1 204 ? -33.460 -6.369 18.925 1.00 83.31 204 SER A C 1
ATOM 1627 O O . SER A 1 204 ? -34.124 -5.440 18.472 1.00 83.31 204 SER A O 1
ATOM 1629 N N . ALA A 1 205 ? -33.713 -6.904 20.126 1.00 81.81 205 ALA A N 1
ATOM 1630 C CA . ALA A 1 205 ? -34.830 -6.468 20.965 1.00 81.81 205 ALA A CA 1
ATOM 1631 C C . ALA A 1 205 ? -34.706 -4.985 21.377 1.00 81.81 205 ALA A C 1
ATOM 1633 O O . ALA A 1 205 ? -35.687 -4.239 21.326 1.00 81.81 205 ALA A O 1
ATOM 1634 N N . TYR A 1 206 ? -33.493 -4.537 21.723 1.00 84.62 206 TYR A N 1
ATOM 1635 C CA . TYR A 1 206 ? -33.202 -3.128 22.000 1.00 84.62 206 TYR A CA 1
ATOM 1636 C C . TYR A 1 206 ? -33.454 -2.238 20.773 1.00 84.62 206 TYR A C 1
ATOM 1638 O O . TYR A 1 206 ? -34.088 -1.186 20.891 1.00 84.62 206 TYR A O 1
ATOM 1646 N N . TYR A 1 207 ? -32.979 -2.654 19.594 1.00 87.75 207 TYR A N 1
ATOM 1647 C CA . TYR A 1 207 ? -33.146 -1.898 18.353 1.00 87.75 207 TYR A CA 1
ATOM 1648 C C . TYR A 1 207 ? -34.624 -1.736 17.978 1.00 87.75 207 TYR A C 1
ATOM 1650 O O . TYR A 1 207 ? -35.065 -0.617 17.714 1.00 87.75 207 TYR A O 1
ATOM 1658 N N . ASP A 1 208 ? -35.409 -2.813 18.025 1.00 87.25 208 ASP A N 1
ATOM 1659 C CA . ASP A 1 208 ? -36.837 -2.762 17.699 1.00 87.25 208 ASP A CA 1
ATOM 1660 C C . ASP A 1 208 ? -37.618 -1.862 18.669 1.00 87.25 208 ASP A C 1
ATOM 1662 O O . ASP A 1 208 ? -38.462 -1.074 18.230 1.00 87.25 208 ASP A O 1
ATOM 1666 N N . GLY A 1 209 ? -37.297 -1.908 19.968 1.00 86.69 209 GLY A N 1
ATOM 1667 C CA . GLY A 1 209 ? -37.863 -1.001 20.972 1.00 86.69 209 GLY A CA 1
ATOM 1668 C C . GLY A 1 209 ? -37.506 0.467 20.711 1.00 86.69 209 GLY A C 1
ATOM 1669 O O . GLY A 1 209 ? -38.385 1.333 20.718 1.00 86.69 209 GLY A O 1
ATOM 1670 N N . PHE A 1 210 ? -36.240 0.752 20.392 1.00 89.38 210 PHE A N 1
ATOM 1671 C CA . PHE A 1 210 ? -35.787 2.097 20.024 1.00 89.38 210 PHE A CA 1
ATOM 1672 C C . PHE A 1 210 ? -36.504 2.623 18.769 1.00 89.38 210 PHE A C 1
ATOM 1674 O O . PHE A 1 210 ? -36.986 3.757 18.760 1.00 89.38 210 PHE A O 1
ATOM 1681 N N . ILE A 1 211 ? -36.633 1.802 17.722 1.00 88.56 211 ILE A N 1
ATOM 1682 C CA . ILE A 1 211 ? -37.324 2.178 16.481 1.00 88.56 211 ILE A CA 1
ATOM 1683 C C . ILE A 1 211 ? -38.825 2.402 16.710 1.00 88.56 211 ILE A C 1
ATOM 1685 O O . ILE A 1 211 ? -39.402 3.293 16.084 1.00 88.56 211 ILE A O 1
ATOM 1689 N N . GLN A 1 212 ? -39.472 1.644 17.600 1.00 88.25 212 GLN A N 1
ATOM 1690 C CA . GLN A 1 212 ? -40.860 1.914 17.994 1.00 88.25 212 GLN A CA 1
ATOM 1691 C C . GLN A 1 212 ? -40.987 3.274 18.691 1.00 88.25 212 GLN A C 1
ATOM 1693 O O . GLN A 1 212 ? -41.826 4.075 18.287 1.00 88.25 212 GLN A O 1
ATOM 1698 N N . GLN A 1 213 ? -40.104 3.583 19.642 1.00 87.38 213 GLN A N 1
ATOM 1699 C CA . GLN A 1 213 ? -40.136 4.856 20.364 1.00 87.38 213 GLN A CA 1
ATOM 1700 C C . GLN A 1 213 ? -39.854 6.070 19.458 1.00 87.38 213 GLN A C 1
ATOM 1702 O O . GLN A 1 213 ? -40.489 7.111 19.607 1.00 87.38 213 GLN A O 1
ATOM 1707 N N . GLN A 1 214 ? -38.949 5.945 18.479 1.00 87.19 214 GLN A N 1
ATOM 1708 C CA . GLN A 1 214 ? -38.663 7.022 17.519 1.00 87.19 214 GLN A CA 1
ATOM 1709 C C . GLN A 1 214 ? -39.839 7.320 16.572 1.00 87.19 214 GLN A C 1
ATOM 1711 O O . GLN A 1 214 ? -40.001 8.465 16.160 1.00 87.19 214 GLN A O 1
ATOM 1716 N N . LYS A 1 215 ? -40.684 6.332 16.237 1.00 86.25 215 LYS A N 1
ATOM 1717 C CA . LYS A 1 215 ? -41.838 6.529 15.332 1.00 86.25 215 LYS A CA 1
ATOM 1718 C C . LYS A 1 215 ? -42.908 7.467 15.894 1.00 86.25 215 LYS A C 1
ATOM 1720 O O . LYS A 1 215 ? -43.647 8.063 15.116 1.00 86.25 215 LYS A O 1
ATOM 1725 N N . GLU A 1 216 ? -43.005 7.583 17.215 1.00 88.38 216 GLU A N 1
ATOM 1726 C CA . GLU A 1 21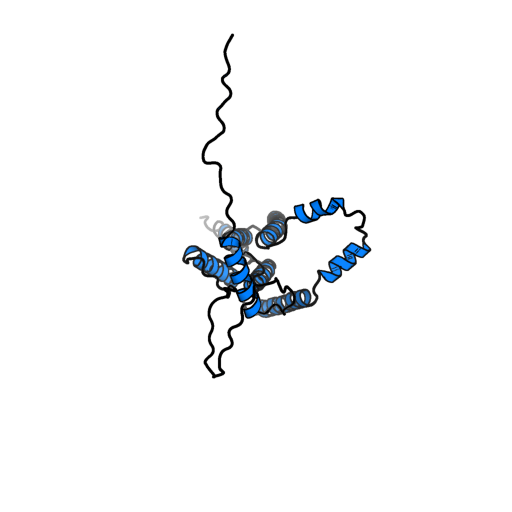6 ? -43.987 8.445 17.886 1.00 88.38 216 GLU A CA 1
ATOM 1727 C C . GLU A 1 216 ? -43.499 9.898 18.030 1.00 88.38 216 GLU A C 1
ATOM 1729 O O . GLU A 1 216 ? -44.295 10.801 18.295 1.00 88.38 216 GLU A O 1
ATOM 1734 N N . LEU A 1 217 ? -42.202 10.148 17.821 1.00 86.31 217 LEU A N 1
ATOM 1735 C CA . LEU A 1 217 ? -41.594 11.470 17.931 1.00 86.31 217 LEU A CA 1
ATOM 1736 C C . LEU A 1 217 ? -41.676 12.220 16.597 1.00 86.31 217 LEU A C 1
ATOM 1738 O O . LEU A 1 217 ? -40.945 11.935 15.652 1.00 86.31 217 LEU A O 1
ATOM 1742 N N . TYR A 1 218 ? -42.531 13.240 16.542 1.00 83.81 218 TYR A N 1
ATOM 1743 C CA . TYR A 1 218 ? -42.615 14.159 15.409 1.00 83.81 218 TYR A CA 1
ATOM 1744 C C . TYR A 1 218 ? -42.688 15.613 15.882 1.00 83.81 218 TYR A C 1
ATOM 1746 O O . TYR A 1 218 ? -43.342 15.943 16.872 1.00 83.81 218 TYR A O 1
ATOM 1754 N N . THR A 1 219 ? -42.018 16.506 15.158 1.00 84.50 219 THR A N 1
ATOM 1755 C CA . THR A 1 219 ? -42.088 17.952 15.377 1.00 84.50 219 THR A CA 1
ATOM 1756 C C . THR A 1 219 ? -43.181 18.558 14.502 1.00 84.50 219 THR A C 1
ATOM 1758 O O . THR A 1 219 ? -43.127 18.497 13.274 1.00 84.50 219 THR A O 1
ATOM 1761 N N . GLN A 1 220 ? -44.194 19.162 15.127 1.00 83.12 220 GLN A N 1
ATOM 1762 C CA . GLN A 1 220 ? -45.221 19.908 14.401 1.00 83.12 220 GLN A CA 1
ATOM 1763 C C . GLN A 1 220 ? -44.658 21.254 13.933 1.00 83.12 220 GLN A C 1
ATOM 1765 O O . GLN A 1 220 ? -44.266 22.091 14.746 1.00 83.12 220 GLN A O 1
ATOM 1770 N N . PHE A 1 221 ? -44.640 21.474 12.619 1.00 84.62 221 PHE A N 1
ATOM 1771 C CA . PHE A 1 221 ? -44.314 22.775 12.041 1.00 84.62 221 PHE A CA 1
ATOM 1772 C C . PHE A 1 221 ? -45.540 23.704 12.081 1.00 84.62 221 PHE A C 1
ATOM 1774 O O . PHE A 1 221 ? -46.661 23.241 11.853 1.00 84.62 221 PHE A O 1
ATOM 1781 N N . PRO A 1 222 ? -45.363 25.013 12.345 1.00 83.50 222 PRO A N 1
ATOM 1782 C CA . PRO A 1 222 ? -46.466 25.967 12.322 1.00 83.50 222 PRO A CA 1
ATOM 1783 C C . PRO A 1 222 ? -47.056 26.076 10.909 1.00 83.50 222 PRO A C 1
ATOM 1785 O O . PRO A 1 222 ? -46.332 26.281 9.938 1.00 83.50 222 PRO A O 1
ATOM 1788 N N . ALA A 1 223 ? -48.384 25.972 10.800 1.00 81.69 223 ALA A N 1
ATOM 1789 C CA . ALA A 1 223 ? -49.095 25.921 9.517 1.00 81.69 223 ALA A CA 1
ATOM 1790 C C . ALA A 1 223 ? -49.038 27.226 8.695 1.00 81.69 223 ALA A C 1
ATOM 1792 O O . ALA A 1 223 ? -49.366 27.223 7.510 1.00 81.69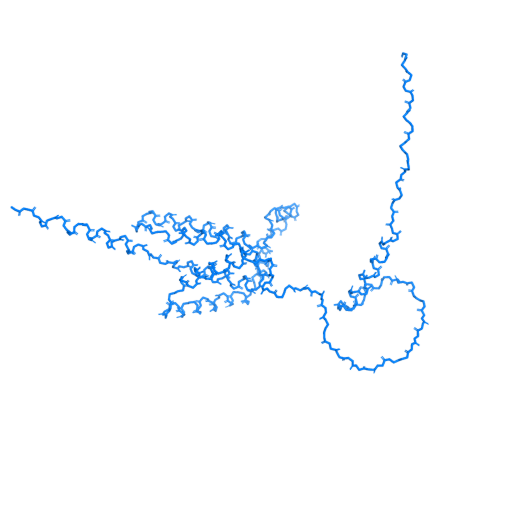 223 ALA A O 1
ATOM 1793 N N . ALA A 1 224 ? -48.634 28.340 9.309 1.00 83.94 224 ALA A N 1
ATOM 1794 C CA . ALA A 1 224 ? -48.404 29.614 8.641 1.00 83.94 224 ALA A CA 1
ATOM 1795 C C . ALA A 1 224 ? -47.276 30.390 9.335 1.00 83.94 224 ALA A C 1
ATOM 1797 O O . ALA A 1 224 ? -47.079 30.282 10.547 1.00 83.94 224 ALA A O 1
ATOM 1798 N N . LEU A 1 225 ? -46.563 31.208 8.559 1.00 80.12 225 LEU A N 1
ATOM 1799 C CA . LEU A 1 225 ? -45.648 32.213 9.096 1.00 80.12 225 LEU A CA 1
ATOM 1800 C C . LEU A 1 225 ? -46.454 33.334 9.782 1.00 80.12 225 LEU A C 1
ATOM 1802 O O . LEU A 1 225 ? -47.555 33.650 9.321 1.00 80.12 225 LEU A O 1
ATOM 1806 N N . PRO A 1 226 ? -45.932 33.960 10.855 1.00 82.00 226 PRO A N 1
ATOM 1807 C CA . PRO A 1 226 ? -46.600 35.095 11.483 1.00 82.00 226 PRO A CA 1
ATOM 1808 C C . PRO A 1 226 ? -46.781 36.241 10.470 1.00 82.00 226 PRO A C 1
ATOM 1810 O O . PRO A 1 226 ? -45.883 36.479 9.654 1.00 82.00 226 PRO A O 1
ATOM 1813 N N . PRO A 1 227 ? -47.916 36.965 10.501 1.00 78.56 227 PRO A N 1
ATOM 1814 C CA . PRO A 1 227 ? -48.172 38.049 9.560 1.00 78.56 227 PRO A CA 1
ATOM 1815 C C . PRO A 1 227 ? -47.104 39.136 9.702 1.00 78.56 227 PRO A C 1
ATOM 1817 O O . PRO A 1 227 ? -46.803 39.582 10.811 1.00 78.56 227 PRO A O 1
ATOM 1820 N N . MET A 1 228 ? -46.531 39.575 8.577 1.00 69.69 228 MET A N 1
ATOM 1821 C CA . MET A 1 228 ? -45.541 40.652 8.597 1.00 69.69 228 MET A CA 1
ATOM 1822 C C . MET A 1 228 ? -46.179 41.932 9.161 1.00 69.69 228 MET A C 1
ATOM 1824 O O . MET A 1 228 ? -47.266 42.309 8.710 1.00 69.69 228 MET A O 1
ATOM 1828 N N . PRO A 1 229 ? -45.531 42.629 10.114 1.00 72.31 229 PRO A N 1
ATOM 1829 C CA . PRO A 1 229 ? -46.047 43.892 10.620 1.00 72.31 229 PRO A CA 1
ATOM 1830 C C . PRO A 1 229 ? -46.105 44.914 9.482 1.00 72.31 229 PRO A C 1
ATOM 1832 O O . PRO A 1 229 ? -45.123 45.134 8.771 1.00 72.31 229 PRO A O 1
ATOM 1835 N N . ASN A 1 230 ? -47.271 45.538 9.316 1.00 66.25 230 ASN A N 1
ATOM 1836 C CA . ASN A 1 230 ? -47.525 46.506 8.258 1.00 66.25 230 ASN A CA 1
ATOM 1837 C C . ASN A 1 230 ? -46.613 47.734 8.433 1.00 66.25 230 ASN A C 1
ATOM 1839 O O . ASN A 1 230 ? -46.875 48.590 9.282 1.00 66.25 230 ASN A O 1
ATOM 1843 N N . ARG A 1 231 ? -45.536 47.825 7.640 1.00 61.44 231 ARG A N 1
ATOM 1844 C CA . ARG A 1 231 ? -44.704 49.032 7.551 1.00 61.44 231 ARG A CA 1
ATOM 1845 C C . ARG A 1 231 ? -45.504 50.123 6.840 1.00 61.44 231 ARG A C 1
ATOM 1847 O O .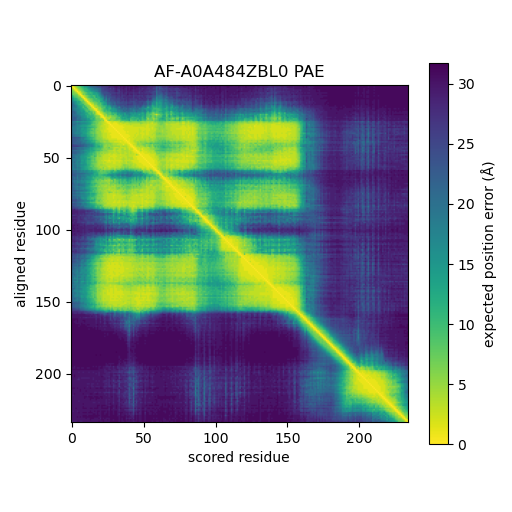 ARG A 1 231 ? -45.413 50.287 5.627 1.00 61.44 231 ARG A O 1
ATOM 1854 N N . SER A 1 232 ? -46.275 50.873 7.623 1.00 63.53 232 SER A N 1
ATOM 1855 C CA . SER A 1 232 ? -46.833 52.149 7.191 1.00 63.53 232 SER A CA 1
ATOM 1856 C C . SER A 1 232 ? -45.680 53.062 6.773 1.00 63.53 232 SER A C 1
ATOM 1858 O O . SER A 1 232 ? -44.795 53.356 7.575 1.00 63.53 232 SER A O 1
ATOM 1860 N N . ILE A 1 233 ? -45.662 53.433 5.494 1.00 63.38 233 ILE A N 1
ATOM 1861 C CA . ILE A 1 233 ? -44.711 54.394 4.945 1.00 63.38 233 ILE A CA 1
ATOM 1862 C C . ILE A 1 233 ? -45.324 55.782 5.149 1.00 63.38 233 ILE A C 1
ATOM 1864 O O . ILE A 1 233 ? -46.298 56.119 4.476 1.00 63.38 233 ILE A O 1
ATOM 1868 N N . TYR A 1 234 ? -44.746 56.548 6.071 1.00 55.50 234 TYR A N 1
ATOM 1869 C CA . TYR A 1 234 ? -44.902 57.994 6.225 1.00 55.50 234 TYR A CA 1
ATOM 1870 C C . TYR A 1 234 ? -43.522 58.585 6.524 1.00 55.50 234 TYR A C 1
ATOM 1872 O O . TYR A 1 234 ? -42.787 57.944 7.311 1.00 55.50 234 TYR A O 1
#